Protein AF-A0A6I1FQ64-F1 (afdb_monomer_lite)

Foldseek 3Di:
DDDPPDDFAFFWDAVVVVVVLVCCCVPHPLHQWLLLVLLVRLQRVQCVVVVPQQQKHQPDDLVVLCVQLVHHSVLNVVSVVSCVVSVQWDWDADPVRGIIIGGPCSNCLSDPDPDDDNRIQGDHPVVSNDNVSVVCNVVRPNVVVVLVSLVSVVVVVVVVVPPDDDPVPDDDDDDPVNSVVSVVVSVD

Sequence (188 aa):
MSKNKIAIDGFRMHQAILNEFRFIRDESFSRPTASSYVVYLTMFKQLELENNSRGILREYNLAYWSKKLNISYSTLYSGKCWLEKNHFIKDTIDHAGMPVTILKDVEKYNKPEEGNELNYLIIPSALLETNILAEFVRTSNPEAIELIFSLLNQFRTGFSKMQGDSFESVKMSCTIKTLKESFLFIRL

Secondary structure (DSSP, 8-state):
---------EEEEEHHHHHHHHHHHHH-SSPPPHHHHHHHHHHHHHHHHTT-TT-EESS--HHHHHHHHT--HHHHHHHHHHHHHTTSEEEEE-TTS-EEEEETTHHHHHS--TT----EEEEEGGGGTSSHHHHHHHTT-HHHHHHHHHHHHHHHHHHHH--S--GGG------HHHHHHHHHTT--

pLDDT: mean 79.29, std 17.79, range [29.8, 97.56]

Radius of gyration: 17.61 Å; chains: 1; bounding box: 42×43×43 Å

Structure (mmCIF, N/CA/C/O backbone):
data_AF-A0A6I1FQ64-F1
#
_entry.id   AF-A0A6I1FQ64-F1
#
loop_
_atom_site.group_PDB
_atom_site.id
_atom_site.type_symbol
_atom_site.label_atom_id
_atom_site.label_alt_id
_atom_site.label_comp_id
_atom_site.label_asym_id
_atom_site.label_entity_id
_atom_site.label_seq_id
_atom_site.pdbx_PDB_ins_code
_atom_site.Cartn_x
_atom_site.Cartn_y
_atom_site.Cartn_z
_atom_site.occupancy
_atom_site.B_iso_or_equiv
_atom_site.auth_seq_id
_atom_site.auth_comp_id
_atom_site.auth_asy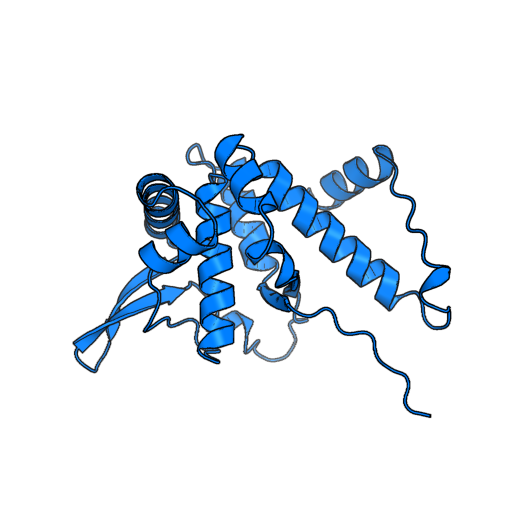m_id
_atom_site.auth_atom_id
_atom_site.pdbx_PDB_model_num
ATOM 1 N N . MET A 1 1 ? -15.315 -25.332 26.166 1.00 33.12 1 MET A N 1
ATOM 2 C CA . MET A 1 1 ? -15.695 -24.397 25.085 1.00 33.12 1 MET A CA 1
ATOM 3 C C . MET A 1 1 ? -14.501 -23.507 24.793 1.00 33.12 1 MET A C 1
ATOM 5 O O . MET A 1 1 ? -14.054 -22.800 25.688 1.00 33.12 1 MET A O 1
ATOM 9 N N . SER A 1 2 ? -13.905 -23.626 23.607 1.00 34.66 2 SER A N 1
ATOM 10 C CA . SER A 1 2 ? -12.755 -22.814 23.204 1.00 34.66 2 SER A CA 1
ATOM 11 C C . SER A 1 2 ? -13.161 -21.344 23.150 1.00 34.66 2 SER A C 1
ATOM 13 O O . SER A 1 2 ? -14.133 -21.000 22.482 1.00 34.66 2 SER A O 1
ATOM 15 N N . LYS A 1 3 ? -12.426 -20.477 23.858 1.00 42.41 3 LYS A N 1
ATOM 16 C CA . LYS A 1 3 ? -12.512 -19.022 23.689 1.00 42.41 3 LYS A CA 1
ATOM 17 C C . LYS A 1 3 ? -12.293 -18.729 22.203 1.00 42.41 3 LYS A C 1
ATOM 19 O O . LYS A 1 3 ? -11.165 -18.861 21.733 1.00 42.41 3 LYS A O 1
ATOM 24 N N . ASN A 1 4 ? -13.348 -18.376 21.469 1.00 41.31 4 ASN A N 1
ATOM 25 C CA . ASN A 1 4 ? -13.226 -17.876 20.103 1.00 41.31 4 ASN A CA 1
ATOM 26 C C . ASN A 1 4 ? -12.449 -16.562 20.181 1.00 41.31 4 ASN A C 1
ATOM 28 O O . ASN A 1 4 ? -13.000 -15.504 20.472 1.00 41.31 4 ASN A O 1
ATOM 32 N N . LYS A 1 5 ? -11.129 -16.660 20.019 1.00 53.06 5 LYS A N 1
ATOM 33 C CA . LYS A 1 5 ? -10.231 -15.518 19.943 1.00 53.06 5 LYS A CA 1
ATOM 34 C C . LYS A 1 5 ? -10.584 -14.821 18.634 1.00 53.06 5 LYS A C 1
ATOM 36 O O . LYS A 1 5 ? -10.258 -15.327 17.566 1.00 53.06 5 LYS A O 1
ATOM 41 N N . ILE A 1 6 ? -11.341 -13.733 18.727 1.00 56.22 6 ILE A N 1
ATOM 42 C CA . ILE A 1 6 ? -11.755 -12.940 17.569 1.00 56.22 6 ILE A CA 1
ATOM 43 C C . ILE A 1 6 ? -10.477 -12.491 16.853 1.00 56.22 6 ILE A C 1
ATOM 45 O O . ILE A 1 6 ? -9.641 -11.801 17.440 1.00 56.22 6 ILE A O 1
ATOM 49 N N . ALA A 1 7 ? -10.304 -12.936 15.613 1.00 61.84 7 ALA A N 1
ATOM 50 C CA . ALA A 1 7 ? -9.189 -12.561 14.759 1.00 61.84 7 ALA A CA 1
ATOM 51 C C . ALA A 1 7 ? -9.718 -11.631 13.667 1.00 61.84 7 ALA A C 1
ATOM 53 O O . ALA A 1 7 ? -10.711 -11.942 13.014 1.00 61.84 7 ALA A O 1
ATOM 54 N N . ILE A 1 8 ? -9.074 -10.476 13.497 1.00 70.88 8 ILE A N 1
ATOM 55 C CA . ILE A 1 8 ? -9.334 -9.601 12.353 1.00 70.88 8 ILE A CA 1
ATOM 56 C C . ILE A 1 8 ? -8.770 -10.308 11.122 1.00 70.88 8 ILE A C 1
ATOM 58 O O . ILE A 1 8 ? -7.577 -10.614 11.103 1.00 70.88 8 ILE A O 1
ATOM 62 N N . ASP A 1 9 ? -9.612 -10.552 10.119 1.00 80.88 9 ASP A N 1
ATOM 63 C CA . ASP A 1 9 ? -9.155 -11.014 8.810 1.00 80.88 9 ASP A CA 1
ATOM 64 C C . ASP A 1 9 ? -8.413 -9.879 8.092 1.00 80.88 9 ASP A C 1
ATOM 66 O O . ASP A 1 9 ? -8.985 -8.830 7.769 1.00 80.88 9 ASP A O 1
ATOM 70 N N . GLY A 1 10 ? -7.110 -10.056 7.900 1.00 85.19 10 GLY A N 1
ATOM 71 C CA . GLY A 1 10 ? -6.241 -9.010 7.400 1.00 85.19 10 GLY A CA 1
ATOM 72 C C . GLY A 1 10 ? -4.768 -9.384 7.396 1.00 85.19 10 GLY A C 1
ATOM 73 O O . GLY A 1 10 ? -4.332 -10.327 8.055 1.00 85.19 10 GLY A O 1
ATOM 74 N N . PHE A 1 11 ? -3.991 -8.564 6.699 1.00 87.50 11 PHE A N 1
ATOM 75 C CA . PHE A 1 11 ? -2.558 -8.753 6.516 1.00 87.50 11 PHE A CA 1
ATOM 76 C C . PHE A 1 11 ? -1.752 -7.842 7.442 1.00 87.50 11 PHE A C 1
ATOM 78 O O . PHE A 1 11 ? -2.225 -6.811 7.930 1.00 87.50 11 PHE A O 1
ATOM 85 N N . ARG A 1 12 ? -0.505 -8.232 7.709 1.00 85.62 12 ARG A N 1
ATOM 86 C CA . ARG A 1 12 ? 0.387 -7.498 8.613 1.00 85.62 12 ARG A CA 1
ATOM 87 C C . ARG A 1 12 ? 1.133 -6.402 7.861 1.00 85.62 12 ARG A C 1
ATOM 89 O O . ARG A 1 12 ? 1.712 -6.656 6.810 1.00 85.62 12 ARG A O 1
ATOM 96 N N . MET A 1 13 ? 1.170 -5.215 8.453 1.00 84.56 13 MET A N 1
ATOM 97 C CA . MET A 1 13 ? 2.037 -4.111 8.053 1.00 84.56 13 MET A CA 1
ATOM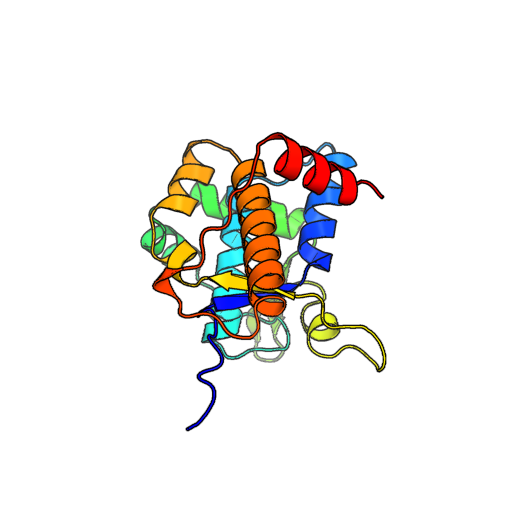 98 C C . MET A 1 13 ? 2.777 -3.596 9.285 1.00 84.56 13 MET A C 1
ATOM 100 O O . MET A 1 13 ? 2.161 -3.293 10.307 1.00 84.56 13 MET A O 1
ATOM 104 N N . HIS A 1 14 ? 4.098 -3.487 9.217 1.00 82.50 14 HIS A N 1
ATOM 105 C CA . HIS A 1 14 ? 4.893 -3.091 10.377 1.00 82.50 14 HIS A CA 1
ATOM 106 C C . HIS A 1 14 ? 4.775 -1.600 10.659 1.00 82.50 14 HIS A C 1
ATOM 108 O O . HIS A 1 14 ? 4.903 -0.767 9.760 1.00 82.50 14 HIS A O 1
ATOM 114 N N . GLN A 1 15 ? 4.566 -1.258 11.933 1.00 80.44 15 GLN A N 1
ATOM 115 C CA . GLN A 1 15 ? 4.345 0.124 12.360 1.00 80.44 15 GLN A CA 1
ATOM 116 C C . GLN A 1 15 ? 5.555 1.020 12.060 1.00 80.44 15 GLN A C 1
ATOM 118 O O . GLN A 1 15 ? 5.387 2.198 11.755 1.00 80.44 15 GLN A O 1
ATOM 123 N N . ALA A 1 16 ? 6.764 0.451 12.085 1.00 79.62 16 ALA A N 1
ATOM 124 C CA . ALA A 1 16 ? 7.994 1.152 11.729 1.00 79.62 16 ALA A CA 1
ATOM 125 C C . ALA A 1 16 ? 7.946 1.741 10.311 1.00 79.62 16 ALA A C 1
ATOM 127 O O . ALA A 1 16 ? 8.426 2.848 10.089 1.00 79.62 16 ALA A O 1
ATOM 128 N N . ILE A 1 17 ? 7.286 1.055 9.377 1.00 80.62 17 ILE A N 1
ATOM 129 C CA . ILE A 1 17 ? 7.173 1.531 8.001 1.00 80.62 17 ILE A CA 1
ATOM 130 C C . ILE A 1 17 ? 6.212 2.719 7.926 1.00 80.62 17 ILE A C 1
ATOM 132 O O . ILE A 1 17 ? 6.499 3.725 7.290 1.00 80.62 17 ILE A O 1
ATOM 136 N N . LEU A 1 18 ? 5.101 2.652 8.658 1.00 82.00 18 LEU A N 1
ATOM 137 C CA . LEU A 1 18 ? 4.167 3.769 8.823 1.00 82.00 18 LEU A CA 1
ATOM 138 C C . LEU A 1 18 ? 4.857 5.011 9.414 1.00 82.00 18 LEU A C 1
ATOM 140 O O . LEU A 1 18 ? 4.574 6.136 9.006 1.00 82.00 18 LEU A O 1
ATOM 144 N N . ASN A 1 19 ? 5.775 4.806 10.359 1.00 84.88 19 ASN A N 1
ATOM 145 C CA . ASN A 1 19 ? 6.565 5.884 10.945 1.00 84.88 19 ASN A CA 1
ATOM 146 C C . ASN A 1 19 ? 7.543 6.487 9.928 1.00 84.88 19 ASN A C 1
ATOM 148 O O . ASN A 1 19 ? 7.724 7.698 9.928 1.00 84.88 19 ASN A O 1
ATOM 152 N N . GLU A 1 20 ? 8.112 5.689 9.023 1.00 86.62 20 GLU A N 1
ATOM 153 C CA . GLU A 1 20 ? 8.967 6.195 7.943 1.00 86.62 20 GLU A CA 1
ATOM 154 C C . GLU A 1 20 ? 8.182 7.053 6.936 1.00 86.62 20 GLU A C 1
ATOM 156 O O . GLU A 1 20 ? 8.636 8.131 6.553 1.00 86.62 20 GLU A O 1
ATOM 161 N N . PHE A 1 21 ? 6.961 6.647 6.571 1.00 86.94 21 PHE A N 1
ATOM 162 C CA . PHE A 1 21 ? 6.068 7.484 5.757 1.00 86.94 21 PHE A CA 1
ATOM 163 C C . PHE A 1 21 ? 5.777 8.837 6.427 1.00 86.94 21 PHE A C 1
ATOM 165 O O . PHE A 1 21 ? 5.837 9.881 5.773 1.00 86.94 21 PHE A O 1
ATOM 172 N N . ARG A 1 22 ? 5.496 8.825 7.736 1.00 86.44 22 ARG A N 1
ATOM 173 C CA . ARG A 1 22 ? 5.254 10.040 8.533 1.00 86.44 22 ARG A CA 1
ATOM 174 C C . ARG A 1 22 ? 6.495 10.917 8.634 1.00 86.44 22 ARG A C 1
ATOM 176 O O . ARG A 1 22 ? 6.390 12.123 8.454 1.00 86.44 22 ARG A O 1
ATOM 183 N N . PHE A 1 23 ? 7.657 10.307 8.846 1.00 87.31 23 PHE A N 1
ATOM 184 C CA . PHE A 1 23 ? 8.934 11.006 8.880 1.00 87.31 23 PHE A CA 1
ATOM 185 C C . PHE A 1 23 ? 9.190 11.748 7.564 1.00 87.31 23 PHE A C 1
ATOM 187 O O . PHE A 1 23 ? 9.459 12.941 7.579 1.00 87.31 23 PHE A O 1
ATOM 194 N N . ILE A 1 24 ? 9.007 11.092 6.412 1.00 85.50 24 ILE A N 1
ATOM 195 C CA . ILE A 1 24 ? 9.175 11.746 5.105 1.00 85.50 24 ILE A CA 1
ATOM 196 C C . ILE A 1 24 ? 8.138 12.856 4.897 1.00 85.50 24 ILE A C 1
ATOM 198 O O . ILE A 1 24 ? 8.469 13.904 4.351 1.00 85.50 24 ILE A O 1
ATOM 202 N N . ARG A 1 25 ? 6.888 12.667 5.332 1.00 85.81 25 ARG A N 1
ATOM 203 C CA . ARG A 1 25 ? 5.864 13.721 5.256 1.00 85.81 25 ARG A CA 1
ATOM 204 C C . ARG A 1 25 ? 6.274 14.979 6.030 1.00 85.81 25 ARG A C 1
ATOM 206 O O . ARG A 1 25 ? 6.008 16.082 5.548 1.00 85.81 25 ARG A O 1
ATOM 213 N N . ASP A 1 26 ? 6.858 14.797 7.211 1.00 85.38 26 ASP A N 1
ATOM 214 C CA . ASP A 1 26 ? 7.168 15.879 8.146 1.00 85.38 26 ASP A CA 1
ATOM 215 C C . ASP A 1 26 ? 8.514 16.558 7.822 1.00 85.38 26 ASP A C 1
ATOM 217 O O . ASP A 1 26 ? 8.604 17.782 7.887 1.00 85.38 26 ASP A O 1
ATOM 221 N N . GLU A 1 27 ? 9.517 15.791 7.385 1.00 84.75 27 GLU A N 1
ATOM 222 C CA . GLU A 1 27 ? 10.899 16.258 7.179 1.00 84.75 27 GLU A CA 1
ATOM 223 C C . GLU A 1 27 ? 11.270 16.517 5.705 1.00 84.75 27 GLU A C 1
ATOM 225 O O . GLU A 1 27 ? 12.327 17.077 5.416 1.00 84.75 27 GLU A O 1
ATOM 230 N N . SER A 1 28 ? 10.430 16.118 4.740 1.00 79.31 28 SER A N 1
ATOM 231 C CA . SER A 1 28 ? 10.715 16.268 3.305 1.00 79.31 28 SER A CA 1
ATOM 232 C C . SER A 1 28 ? 9.663 17.091 2.566 1.00 79.31 28 SER A C 1
ATOM 234 O O . SER A 1 28 ? 8.465 17.051 2.842 1.00 79.31 28 SER A O 1
ATOM 236 N N . PHE A 1 29 ? 10.105 17.780 1.511 1.00 78.06 29 PHE A N 1
ATOM 237 C CA . PHE A 1 29 ? 9.210 18.388 0.523 1.00 78.06 29 PHE A CA 1
ATOM 238 C C . PHE A 1 29 ? 8.458 17.339 -0.316 1.00 78.06 29 PHE A C 1
ATOM 240 O O . PHE A 1 29 ? 7.428 17.642 -0.917 1.00 78.06 29 PHE A O 1
ATOM 247 N N . SER A 1 30 ? 8.951 16.096 -0.364 1.00 81.38 30 SER A N 1
ATOM 248 C CA . SER A 1 30 ? 8.358 14.996 -1.130 1.00 81.38 30 SER A CA 1
ATOM 249 C C . SER A 1 30 ? 7.352 14.209 -0.289 1.00 81.38 30 SER A C 1
ATOM 251 O O . SER A 1 30 ? 7.613 13.074 0.104 1.00 81.38 30 SER A O 1
ATOM 253 N N . ARG A 1 31 ? 6.177 14.791 -0.037 1.00 87.75 31 ARG A N 1
ATOM 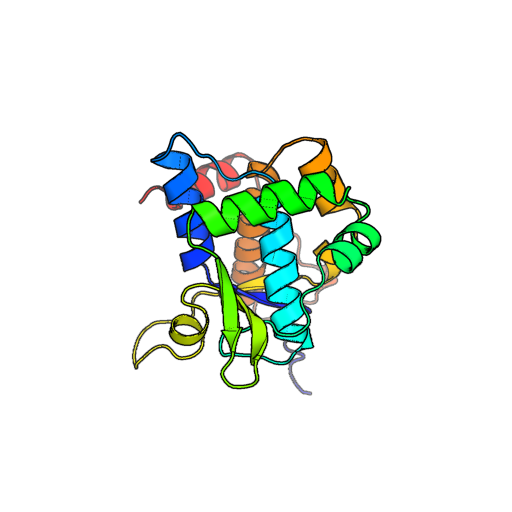254 C CA . ARG A 1 31 ? 5.131 14.154 0.781 1.00 87.75 31 ARG A CA 1
ATOM 255 C C . ARG A 1 31 ? 4.569 12.872 0.141 1.00 87.75 31 ARG A C 1
ATOM 257 O O . ARG A 1 31 ? 4.420 12.834 -1.085 1.00 87.75 31 ARG A O 1
ATOM 264 N N . PRO A 1 32 ? 4.225 11.843 0.939 1.00 90.12 32 PRO A N 1
ATOM 265 C CA . PRO A 1 32 ? 3.551 10.649 0.440 1.00 90.12 32 PRO A CA 1
ATOM 266 C C . PRO A 1 32 ? 2.152 10.986 -0.075 1.00 90.12 32 PRO A C 1
ATOM 268 O O . PRO A 1 32 ? 1.371 11.658 0.597 1.00 90.12 32 PRO A O 1
ATOM 271 N N . THR A 1 33 ? 1.816 10.500 -1.269 1.00 93.38 33 THR A N 1
ATOM 272 C CA . THR A 1 33 ? 0.466 10.640 -1.821 1.00 93.38 33 THR A CA 1
ATOM 273 C C . THR A 1 33 ? -0.439 9.519 -1.314 1.00 93.38 33 THR A C 1
ATOM 275 O O . THR A 1 33 ? 0.025 8.446 -0.920 1.00 93.38 33 THR A O 1
ATOM 278 N N . ALA A 1 34 ? -1.757 9.726 -1.394 1.00 94.25 34 ALA A N 1
ATOM 279 C CA . ALA A 1 34 ? -2.726 8.669 -1.103 1.00 94.25 34 ALA A CA 1
ATOM 280 C C . ALA A 1 34 ? -2.487 7.426 -1.983 1.00 94.25 34 ALA A C 1
ATOM 282 O O . ALA A 1 34 ? -2.590 6.297 -1.507 1.00 94.25 34 ALA A O 1
ATOM 283 N N . SER A 1 35 ? -2.096 7.618 -3.250 1.00 96.06 35 SER A N 1
ATOM 284 C CA . SER A 1 35 ? -1.775 6.505 -4.144 1.00 96.06 35 SER A CA 1
ATOM 285 C C . SER A 1 35 ? -0.515 5.747 -3.722 1.00 96.06 35 SER A C 1
ATOM 287 O O . SER A 1 35 ? -0.510 4.527 -3.843 1.00 96.06 35 SER A O 1
ATOM 289 N N . SER A 1 36 ? 0.511 6.408 -3.170 1.00 96.12 36 SER A N 1
ATOM 290 C CA . SER A 1 36 ? 1.690 5.725 -2.613 1.00 96.12 36 SER A CA 1
ATOM 291 C C . SER A 1 36 ? 1.307 4.783 -1.475 1.00 96.12 36 SER A C 1
ATOM 293 O O . SER A 1 36 ? 1.716 3.624 -1.476 1.00 96.12 36 SER A O 1
ATOM 295 N N . TYR A 1 37 ? 0.467 5.247 -0.543 1.00 94.50 37 TYR A N 1
ATOM 296 C CA . TYR A 1 37 ? -0.058 4.399 0.529 1.00 94.50 37 TYR A CA 1
ATOM 297 C C . TYR A 1 37 ? -0.834 3.202 -0.028 1.00 94.50 37 TYR A C 1
ATOM 299 O O . TYR A 1 37 ? -0.566 2.064 0.351 1.00 94.50 37 TYR A O 1
ATOM 307 N N . VAL A 1 38 ? -1.764 3.439 -0.958 1.00 95.88 38 VAL A N 1
ATOM 308 C CA . VAL A 1 38 ? -2.593 2.375 -1.545 1.00 95.88 38 VAL A CA 1
ATOM 309 C C . VAL A 1 38 ? -1.752 1.335 -2.280 1.00 95.88 38 VAL A C 1
ATOM 311 O O . VAL A 1 38 ? -1.930 0.142 -2.046 1.00 95.88 38 VAL A O 1
ATOM 314 N N . VAL A 1 39 ? -0.805 1.756 -3.122 1.00 96.69 39 VAL A N 1
ATOM 315 C CA . VAL A 1 39 ? 0.108 0.835 -3.819 1.00 96.69 39 VAL A CA 1
ATOM 316 C C . VAL A 1 39 ? 0.856 -0.027 -2.811 1.00 96.69 39 VAL A C 1
ATOM 318 O O . VAL A 1 39 ? 0.899 -1.248 -2.953 1.00 96.69 39 VAL A O 1
ATOM 321 N N . TYR A 1 40 ? 1.371 0.575 -1.746 1.00 94.44 40 TYR A N 1
ATOM 322 C CA . TYR A 1 40 ? 2.114 -0.167 -0.742 1.00 94.44 40 TYR A CA 1
ATOM 323 C C . TYR A 1 40 ? 1.237 -1.178 0.023 1.00 94.44 40 TYR A C 1
ATOM 325 O O . TYR A 1 40 ? 1.658 -2.310 0.255 1.00 94.44 40 TYR A O 1
ATOM 333 N N . LEU A 1 41 ? -0.029 -0.847 0.311 1.00 94.44 41 LEU A N 1
ATOM 334 C CA . LEU A 1 41 ? -0.993 -1.810 0.867 1.00 94.44 41 LEU A CA 1
ATOM 335 C C . LEU A 1 41 ? -1.248 -2.988 -0.076 1.00 94.44 41 LEU A C 1
ATOM 337 O O . LEU A 1 41 ? -1.300 -4.131 0.374 1.00 94.44 41 LEU A O 1
ATOM 341 N N . THR A 1 42 ? -1.388 -2.733 -1.382 1.00 95.50 42 THR A N 1
ATOM 342 C CA . THR A 1 42 ? -1.576 -3.819 -2.359 1.00 95.50 42 THR A CA 1
ATOM 343 C C . THR A 1 42 ? -0.371 -4.752 -2.414 1.00 95.50 42 THR A C 1
ATOM 345 O O . THR A 1 42 ? -0.542 -5.952 -2.600 1.00 95.50 42 THR A O 1
ATOM 348 N N . MET A 1 43 ? 0.839 -4.229 -2.194 1.00 94.69 43 MET A N 1
ATOM 349 C CA . MET A 1 43 ? 2.062 -5.027 -2.123 1.00 94.69 43 MET A CA 1
ATOM 350 C C . MET A 1 43 ? 2.090 -5.920 -0.879 1.00 94.69 43 MET A C 1
ATOM 352 O O . MET A 1 43 ? 2.408 -7.099 -0.997 1.00 94.69 43 MET A O 1
ATOM 356 N N . PHE A 1 44 ? 1.681 -5.425 0.293 1.00 92.12 44 PHE A N 1
ATOM 357 C CA . PHE A 1 44 ? 1.540 -6.286 1.476 1.00 92.12 44 PHE A CA 1
ATOM 358 C C . PHE A 1 44 ? 0.450 -7.340 1.320 1.00 92.12 44 PHE A C 1
ATOM 360 O O . PHE A 1 44 ? 0.650 -8.484 1.727 1.00 92.12 44 PHE A O 1
ATOM 367 N N . LYS A 1 45 ? -0.682 -6.991 0.700 1.00 93.12 45 LYS A N 1
ATOM 368 C CA . LYS A 1 45 ? -1.708 -7.988 0.390 1.00 93.12 45 LYS A CA 1
ATOM 369 C C . LYS A 1 45 ? -1.174 -9.041 -0.574 1.00 93.12 45 LYS A C 1
ATOM 371 O O . LYS A 1 45 ? -1.443 -10.221 -0.390 1.00 93.12 45 LYS A O 1
ATOM 376 N N . GLN A 1 46 ? -0.391 -8.635 -1.570 1.00 93.88 46 GLN A N 1
ATOM 377 C CA . GLN A 1 46 ? 0.254 -9.571 -2.482 1.00 93.88 46 GLN A CA 1
ATOM 378 C C . GLN A 1 46 ? 1.258 -10.478 -1.749 1.00 93.88 46 GLN A C 1
ATOM 380 O O . GLN A 1 46 ? 1.266 -11.674 -2.006 1.00 93.88 46 GLN A O 1
ATOM 385 N N . LEU A 1 47 ? 2.038 -9.961 -0.790 1.00 90.75 47 LEU A N 1
ATOM 386 C CA . LEU A 1 47 ? 2.941 -10.787 0.028 1.00 90.75 47 LEU A CA 1
ATOM 387 C C . LEU A 1 47 ? 2.185 -11.850 0.831 1.00 90.75 47 LEU A C 1
ATOM 389 O O . LEU A 1 47 ? 2.657 -12.980 0.944 1.00 90.75 47 LEU A O 1
ATOM 393 N N . GLU A 1 48 ? 1.022 -11.498 1.382 1.00 90.06 48 GLU A N 1
ATOM 394 C CA . GLU A 1 48 ? 0.147 -12.455 2.059 1.00 90.06 48 GLU A CA 1
ATOM 395 C C . GLU A 1 48 ? -0.368 -13.529 1.086 1.00 90.06 48 GLU A C 1
ATOM 397 O O . GLU A 1 48 ? -0.297 -14.714 1.405 1.00 90.06 48 GLU A O 1
ATOM 402 N N . LEU A 1 49 ? -0.825 -13.136 -0.111 1.00 90.38 49 LEU A N 1
ATOM 403 C CA . LEU A 1 49 ? -1.306 -14.064 -1.145 1.00 90.38 49 LEU A CA 1
ATOM 404 C C . LEU A 1 49 ? -0.204 -15.009 -1.648 1.00 90.38 49 LEU A C 1
ATOM 406 O O . LEU A 1 49 ? -0.460 -16.192 -1.853 1.00 90.38 49 LEU A O 1
ATOM 410 N N . GLU A 1 50 ? 1.022 -14.506 -1.807 1.00 89.31 50 GLU A N 1
ATOM 411 C CA . GLU A 1 50 ? 2.205 -15.289 -2.198 1.00 89.31 50 GLU A CA 1
ATOM 412 C C . GLU A 1 50 ? 2.799 -16.095 -1.024 1.00 89.31 50 GLU A C 1
ATOM 414 O O . GLU A 1 50 ? 3.756 -16.848 -1.214 1.00 89.31 50 GLU A O 1
ATOM 419 N N . ASN A 1 51 ? 2.263 -15.936 0.195 1.00 84.75 51 ASN A N 1
ATOM 420 C CA . ASN A 1 51 ? 2.805 -16.485 1.441 1.00 84.75 51 ASN A CA 1
ATOM 421 C C . ASN A 1 51 ? 4.320 -16.221 1.593 1.00 84.75 51 ASN A C 1
ATOM 423 O O . ASN A 1 51 ? 5.104 -17.096 1.976 1.00 84.75 51 ASN A O 1
ATOM 427 N N . ASN A 1 52 ? 4.747 -15.000 1.249 1.00 81.50 52 ASN A N 1
ATOM 428 C CA . ASN A 1 52 ? 6.152 -14.621 1.163 1.00 81.50 52 ASN A CA 1
ATOM 429 C C . ASN A 1 52 ? 6.565 -13.706 2.322 1.00 81.50 52 ASN A C 1
ATOM 431 O O . ASN A 1 52 ? 6.271 -12.512 2.358 1.00 81.50 52 ASN A O 1
ATOM 435 N N . SER A 1 53 ? 7.327 -14.263 3.261 1.00 75.50 53 SER A N 1
ATOM 436 C CA . SER A 1 53 ? 7.828 -13.543 4.438 1.00 75.50 53 SER A CA 1
ATOM 437 C C . SER A 1 53 ? 9.135 -12.775 4.207 1.00 75.50 53 SER A C 1
ATOM 439 O O . SER A 1 53 ? 9.556 -12.025 5.088 1.00 75.50 53 SER A O 1
ATOM 441 N N . ARG A 1 54 ? 9.778 -12.928 3.041 1.00 79.88 54 ARG A N 1
ATOM 442 C CA . ARG A 1 54 ? 11.053 -12.264 2.708 1.00 79.88 54 ARG A CA 1
ATOM 443 C C . ARG A 1 54 ? 10.870 -10.867 2.113 1.00 79.88 54 ARG A C 1
ATOM 445 O O . ARG A 1 54 ? 11.848 -10.150 1.947 1.00 79.88 54 ARG A O 1
ATOM 452 N N . GLY A 1 55 ? 9.638 -10.478 1.782 1.00 83.81 55 GLY A N 1
ATOM 453 C CA . GLY A 1 55 ? 9.364 -9.180 1.159 1.00 83.81 55 GLY A CA 1
ATOM 454 C C . GLY A 1 55 ? 9.712 -9.114 -0.326 1.00 83.81 55 GLY A C 1
ATOM 455 O O . GLY A 1 55 ? 9.909 -8.023 -0.847 1.00 83.81 55 GLY A O 1
ATOM 456 N N . ILE A 1 56 ? 9.811 -10.256 -1.008 1.00 89.25 56 ILE A N 1
ATOM 457 C CA . ILE A 1 56 ? 10.096 -10.318 -2.446 1.00 89.25 56 ILE A CA 1
ATOM 458 C C . ILE A 1 56 ? 8.797 -10.647 -3.171 1.00 89.25 56 ILE A C 1
ATOM 460 O O . ILE A 1 56 ? 8.263 -11.732 -2.993 1.00 89.25 56 ILE A O 1
ATOM 464 N N . LEU A 1 57 ? 8.301 -9.740 -3.999 1.00 90.94 57 LEU A N 1
ATOM 465 C CA . LEU A 1 57 ? 7.114 -9.954 -4.816 1.00 90.94 57 LEU A CA 1
ATOM 466 C C . LEU A 1 57 ? 7.502 -10.426 -6.209 1.00 90.94 57 LEU A C 1
ATOM 468 O O . LEU A 1 57 ? 8.236 -9.729 -6.914 1.00 90.94 57 LEU A O 1
ATOM 472 N N . ARG A 1 58 ? 6.989 -11.591 -6.608 1.00 87.56 58 ARG A N 1
ATOM 473 C CA . ARG A 1 58 ? 7.246 -12.162 -7.940 1.00 87.56 58 ARG A CA 1
ATOM 474 C C . ARG A 1 58 ? 6.108 -11.913 -8.917 1.00 87.56 58 ARG A C 1
ATOM 476 O O . ARG A 1 58 ? 6.355 -11.744 -10.104 1.00 87.56 58 ARG A O 1
ATOM 483 N N . GLU A 1 59 ? 4.872 -11.863 -8.429 1.00 85.00 59 GLU A N 1
ATOM 484 C CA . GLU A 1 59 ? 3.676 -11.808 -9.277 1.00 85.00 59 GLU A CA 1
ATOM 485 C C . GLU A 1 59 ? 2.924 -10.478 -9.139 1.00 85.00 59 GLU A C 1
ATOM 487 O O . GLU A 1 59 ? 1.751 -10.358 -9.504 1.00 85.00 59 GLU A O 1
ATOM 492 N N . TYR A 1 60 ? 3.588 -9.440 -8.620 1.00 93.00 60 TYR A N 1
ATOM 493 C CA . TYR A 1 60 ? 2.942 -8.153 -8.401 1.00 93.00 60 TYR A CA 1
ATOM 494 C C . TYR A 1 60 ? 2.564 -7.469 -9.718 1.00 93.00 60 TYR A C 1
ATOM 496 O O . TYR A 1 60 ? 3.405 -6.970 -10.465 1.00 93.00 60 TYR A O 1
ATOM 504 N N . ASN A 1 61 ? 1.258 -7.394 -9.972 1.00 93.62 61 ASN A N 1
ATOM 505 C CA . ASN A 1 61 ? 0.701 -6.783 -11.168 1.00 93.62 61 ASN A CA 1
ATOM 506 C C . ASN A 1 61 ? -0.103 -5.523 -10.821 1.00 93.62 61 ASN A C 1
ATOM 508 O O . ASN A 1 61 ? -1.244 -5.587 -10.359 1.00 93.62 61 ASN A O 1
ATOM 512 N N . LEU A 1 62 ? 0.469 -4.354 -11.113 1.00 95.69 62 LEU A N 1
ATOM 513 C CA . LEU A 1 62 ? -0.173 -3.064 -10.851 1.00 95.69 62 LEU A CA 1
ATOM 514 C C . LEU A 1 62 ? -1.477 -2.870 -11.649 1.00 95.69 62 LEU A C 1
ATOM 516 O O . LEU A 1 62 ? -2.420 -2.251 -11.158 1.00 95.69 62 LEU A O 1
ATOM 520 N N . ALA A 1 63 ? -1.566 -3.419 -12.865 1.00 96.50 63 ALA A N 1
ATOM 521 C CA . ALA A 1 63 ? -2.763 -3.313 -13.700 1.00 96.50 63 ALA A CA 1
ATOM 522 C C . ALA A 1 63 ? -3.934 -4.133 -13.141 1.00 96.50 63 ALA A C 1
ATOM 524 O O . ALA A 1 63 ? -5.085 -3.704 -13.236 1.00 96.50 63 ALA A O 1
ATOM 525 N N . TYR A 1 64 ? -3.647 -5.279 -12.518 1.00 96.38 64 TYR A N 1
ATOM 526 C CA . TYR A 1 64 ? -4.652 -6.042 -11.778 1.00 96.38 64 TYR A CA 1
ATOM 527 C C . TYR A 1 64 ? -5.226 -5.208 -10.624 1.00 96.38 64 TYR A C 1
ATOM 529 O O . TYR A 1 64 ? -6.443 -5.042 -10.529 1.00 96.38 64 TYR A O 1
ATOM 537 N N . TRP A 1 65 ? -4.359 -4.613 -9.798 1.00 96.62 65 TRP A N 1
ATOM 538 C CA . TRP A 1 65 ? -4.782 -3.801 -8.654 1.00 96.62 65 TRP A CA 1
ATOM 539 C C . TRP A 1 65 ? -5.516 -2.522 -9.060 1.00 96.62 65 TRP A C 1
ATOM 541 O O . TRP A 1 65 ? -6.495 -2.156 -8.416 1.00 96.62 65 TRP A O 1
ATOM 55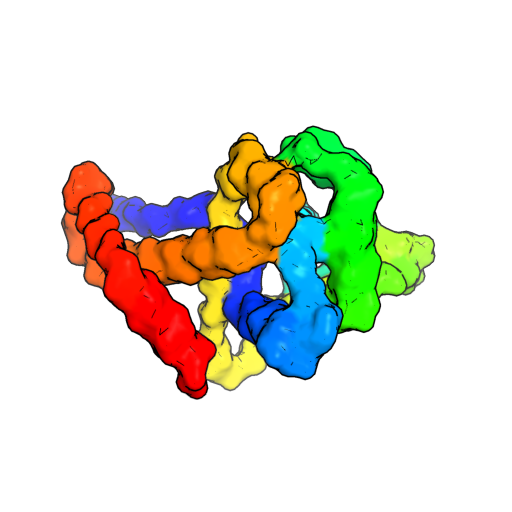1 N N . SER A 1 66 ? -5.114 -1.892 -10.165 1.00 97.06 66 SER A N 1
ATOM 552 C CA . SER A 1 66 ? -5.831 -0.760 -10.764 1.00 97.06 66 SER A CA 1
ATOM 553 C C . SER A 1 66 ? -7.289 -1.107 -11.068 1.00 97.06 66 SER A C 1
ATOM 555 O O . SER A 1 66 ? -8.196 -0.389 -10.645 1.00 97.06 66 SER A O 1
ATOM 557 N N . LYS A 1 67 ? -7.526 -2.245 -11.735 1.00 96.56 67 LYS A N 1
ATOM 558 C CA . LYS A 1 67 ? -8.883 -2.718 -12.041 1.00 96.56 67 LYS A CA 1
ATOM 559 C C . LYS A 1 67 ? -9.651 -3.090 -10.776 1.00 96.56 67 LYS A C 1
ATOM 561 O O . LYS A 1 67 ? -10.800 -2.689 -10.633 1.00 96.56 67 LYS A O 1
ATOM 566 N N . LYS A 1 68 ? -9.016 -3.823 -9.856 1.00 96.19 68 LYS A N 1
ATOM 567 C CA . LYS A 1 68 ? -9.648 -4.295 -8.616 1.00 96.19 68 LYS A CA 1
ATOM 568 C C . LYS A 1 68 ? -10.098 -3.151 -7.709 1.00 96.19 68 LYS A C 1
ATOM 570 O O . LYS A 1 68 ? -11.193 -3.209 -7.167 1.00 96.19 68 LYS A O 1
ATOM 575 N N . LEU A 1 69 ? -9.268 -2.122 -7.555 1.00 95.81 69 LEU A N 1
ATOM 576 C CA . LEU A 1 69 ? -9.557 -0.984 -6.680 1.00 95.81 69 LEU A CA 1
ATOM 577 C C . LEU A 1 69 ? -10.344 0.131 -7.375 1.00 95.81 69 LEU A C 1
ATOM 579 O O . LEU A 1 69 ? -10.678 1.113 -6.723 1.00 95.81 69 LEU A O 1
ATOM 583 N N . ASN A 1 70 ? -10.623 0.012 -8.677 1.00 95.81 70 ASN A N 1
ATOM 584 C CA . ASN A 1 70 ? -11.220 1.078 -9.484 1.00 95.81 70 ASN A CA 1
ATOM 585 C C . ASN A 1 70 ? -10.438 2.409 -9.390 1.00 95.81 70 ASN A C 1
ATOM 587 O O . ASN A 1 70 ? -11.007 3.491 -9.253 1.00 95.81 70 ASN A O 1
ATOM 591 N N . ILE A 1 71 ? -9.105 2.325 -9.443 1.00 96.69 71 ILE A N 1
ATOM 592 C CA . ILE A 1 71 ? -8.191 3.475 -9.460 1.00 96.69 71 ILE A CA 1
ATOM 593 C C . ILE A 1 71 ? -7.421 3.427 -10.774 1.00 96.69 71 ILE A C 1
ATOM 595 O O . ILE A 1 71 ? -6.963 2.360 -11.183 1.00 96.69 71 ILE A O 1
ATOM 599 N N . SER A 1 72 ? -7.254 4.567 -11.446 1.00 96.94 72 SER A N 1
ATOM 600 C CA . SER A 1 72 ? -6.551 4.603 -12.730 1.00 96.94 72 SER A CA 1
ATOM 601 C C . SER A 1 72 ? -5.116 4.070 -12.603 1.00 96.94 72 SER A C 1
ATOM 603 O O . SER A 1 72 ? -4.414 4.305 -11.612 1.00 96.94 72 SER A O 1
ATOM 605 N N . TYR A 1 73 ? -4.667 3.351 -13.635 1.00 97.56 73 TYR A N 1
ATOM 606 C CA . TYR A 1 73 ? -3.320 2.784 -13.660 1.00 97.56 73 TYR A CA 1
ATOM 607 C C . TYR A 1 73 ? -2.255 3.870 -13.503 1.00 97.56 73 TYR A C 1
ATOM 609 O O . TYR A 1 73 ? -1.312 3.689 -12.742 1.00 97.56 73 TYR A O 1
ATOM 617 N N . SER A 1 74 ? -2.422 5.012 -14.176 1.00 97.19 74 SER A N 1
ATOM 618 C CA . SER A 1 74 ? -1.484 6.135 -14.101 1.00 97.19 74 SER A CA 1
ATOM 619 C C . SER A 1 74 ? -1.347 6.675 -12.678 1.00 97.19 74 SER A C 1
ATOM 621 O O . SER A 1 7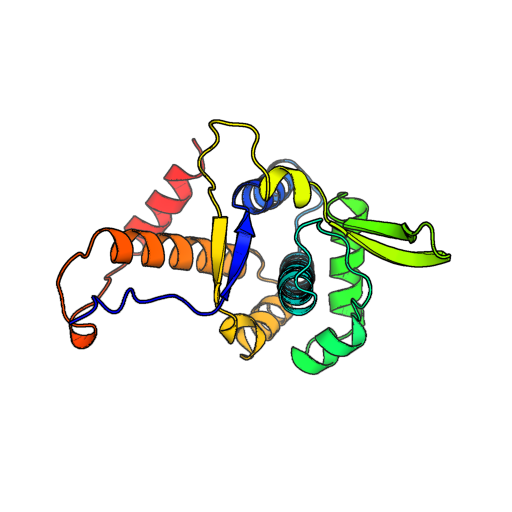4 ? -0.229 6.919 -12.232 1.00 97.19 74 SER A O 1
ATOM 623 N N . THR A 1 75 ? -2.447 6.793 -11.930 1.00 97.19 75 THR A N 1
ATOM 624 C CA . THR A 1 75 ? -2.415 7.264 -10.541 1.00 97.19 75 THR A CA 1
ATOM 625 C C . THR A 1 75 ? -1.702 6.280 -9.613 1.00 97.19 75 THR A C 1
ATOM 627 O O . THR A 1 75 ? -0.895 6.705 -8.779 1.00 97.19 75 THR A O 1
ATOM 630 N N . LEU A 1 76 ? -1.952 4.973 -9.761 1.00 97.50 76 LEU A N 1
ATOM 631 C CA . LEU A 1 76 ? -1.203 3.958 -9.013 1.00 97.50 76 LEU A CA 1
ATOM 632 C C . LEU A 1 76 ? 0.268 3.917 -9.442 1.00 97.50 76 LEU A C 1
ATOM 634 O O . LEU A 1 76 ? 1.151 3.801 -8.599 1.00 97.50 76 LEU A O 1
ATOM 638 N N . TYR A 1 77 ? 0.559 4.084 -10.730 1.00 97.25 77 TYR A N 1
ATOM 639 C CA . TYR A 1 77 ? 1.927 4.119 -11.239 1.00 97.25 77 TYR A CA 1
ATOM 640 C C . TYR A 1 77 ? 2.714 5.293 -10.650 1.00 97.25 77 TYR A C 1
ATOM 642 O O . TYR A 1 77 ? 3.825 5.095 -10.170 1.00 97.25 77 TYR A O 1
ATOM 650 N N . SER A 1 78 ? 2.117 6.486 -10.557 1.00 96.25 78 SER A N 1
ATOM 651 C CA . SER A 1 78 ? 2.732 7.619 -9.852 1.00 96.25 78 SER A CA 1
ATOM 652 C C . SER A 1 78 ? 3.025 7.309 -8.380 1.00 96.25 78 SER A C 1
ATOM 654 O O . SER A 1 78 ? 4.089 7.677 -7.884 1.00 96.25 78 SER A O 1
ATOM 656 N N . GLY A 1 79 ? 2.119 6.600 -7.694 1.00 96.62 79 GLY A N 1
ATOM 657 C CA . GLY A 1 79 ? 2.342 6.136 -6.321 1.00 96.62 79 GLY A CA 1
ATOM 658 C C . GLY A 1 79 ? 3.512 5.152 -6.220 1.00 96.62 79 GLY A C 1
ATOM 659 O O . GLY A 1 79 ? 4.378 5.305 -5.362 1.00 96.62 79 GLY A O 1
ATOM 660 N N . LYS A 1 80 ? 3.602 4.193 -7.150 1.00 96.69 80 LYS A N 1
ATOM 661 C CA . LYS A 1 80 ? 4.733 3.257 -7.247 1.00 96.69 80 LYS A CA 1
ATOM 662 C C . LYS A 1 80 ? 6.059 3.990 -7.464 1.00 96.69 80 LYS A C 1
ATOM 664 O O . LYS A 1 80 ? 7.014 3.725 -6.742 1.00 96.69 80 LYS A O 1
ATOM 669 N N . CYS A 1 81 ? 6.112 4.942 -8.396 1.00 95.69 81 CYS A N 1
ATOM 670 C CA . CYS A 1 81 ? 7.320 5.731 -8.650 1.00 95.69 81 CYS A CA 1
ATOM 671 C C . CYS A 1 81 ? 7.760 6.525 -7.414 1.00 95.69 81 CYS A C 1
ATOM 673 O O . CYS A 1 81 ? 8.954 6.659 -7.158 1.00 95.69 81 CYS A O 1
ATOM 675 N N . TRP A 1 82 ? 6.811 7.039 -6.626 1.00 95.50 82 TRP A N 1
ATOM 676 C CA . TRP A 1 82 ? 7.131 7.707 -5.367 1.00 95.50 82 TRP A CA 1
ATOM 677 C C . TRP A 1 82 ? 7.757 6.739 -4.354 1.00 95.50 82 TRP A C 1
ATOM 679 O O . TRP A 1 82 ? 8.752 7.092 -3.724 1.00 95.50 82 TRP A O 1
ATOM 689 N N . LEU A 1 83 ? 7.222 5.519 -4.219 1.00 95.44 83 LEU A N 1
ATOM 690 C CA . LEU A 1 83 ? 7.778 4.495 -3.323 1.00 95.44 83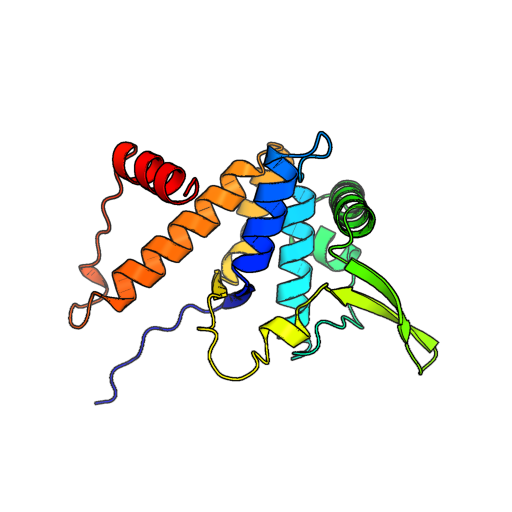 LEU A CA 1
ATOM 691 C C . LEU A 1 83 ? 9.205 4.113 -3.719 1.00 95.44 83 LEU A C 1
ATOM 693 O O . LEU A 1 83 ? 10.071 3.987 -2.858 1.00 95.44 83 LEU A O 1
ATOM 697 N N . GLU A 1 84 ? 9.450 3.958 -5.017 1.00 94.56 84 GLU A N 1
ATOM 698 C CA . GLU A 1 84 ? 10.764 3.611 -5.559 1.00 94.56 84 GLU A CA 1
ATOM 699 C C . GLU A 1 84 ? 11.774 4.746 -5.352 1.00 94.56 84 GLU A C 1
ATOM 701 O O . GLU A 1 84 ? 12.874 4.522 -4.846 1.00 94.56 84 GLU A O 1
ATOM 706 N N . LYS A 1 85 ? 11.369 5.992 -5.634 1.00 93.38 85 LYS A N 1
ATOM 707 C CA . LYS A 1 85 ? 12.192 7.191 -5.415 1.00 93.38 85 LYS A CA 1
ATOM 708 C C . LYS A 1 85 ? 12.601 7.369 -3.950 1.00 93.38 85 LYS A C 1
ATOM 710 O O . LYS A 1 85 ? 13.692 7.860 -3.687 1.00 93.38 85 LYS A O 1
ATOM 715 N N . ASN A 1 86 ? 11.731 6.993 -3.013 1.00 92.19 86 ASN A N 1
ATOM 716 C CA . ASN A 1 86 ? 11.986 7.081 -1.573 1.00 92.19 86 ASN A CA 1
ATOM 717 C C . ASN A 1 86 ? 12.481 5.749 -0.976 1.00 92.19 86 ASN A C 1
ATOM 719 O O . ASN A 1 86 ? 12.470 5.581 0.238 1.00 92.19 86 ASN A O 1
ATOM 723 N N . HIS A 1 87 ? 12.927 4.806 -1.814 1.00 91.44 87 HIS A N 1
ATOM 724 C CA . HIS A 1 87 ? 13.560 3.547 -1.410 1.00 91.44 87 HIS A CA 1
ATOM 725 C C . HIS A 1 87 ? 12.700 2.596 -0.557 1.00 91.44 87 HIS A C 1
ATOM 727 O O . HIS A 1 87 ? 13.240 1.702 0.091 1.00 91.44 87 HIS A O 1
ATOM 733 N N . PHE A 1 88 ? 11.369 2.716 -0.588 1.00 91.94 88 PHE A N 1
ATOM 734 C CA . PHE A 1 88 ? 10.470 1.733 0.038 1.00 91.94 88 PHE A CA 1
ATOM 735 C C . PHE A 1 88 ? 10.403 0.421 -0.741 1.00 91.94 88 PHE A C 1
ATOM 737 O O . PHE A 1 88 ? 10.126 -0.638 -0.169 1.00 91.94 88 PHE A O 1
ATOM 744 N N . ILE A 1 89 ? 10.628 0.506 -2.052 1.00 94.31 89 ILE A N 1
ATOM 745 C CA . ILE A 1 89 ? 10.639 -0.627 -2.968 1.00 94.31 89 ILE A CA 1
ATOM 746 C C . ILE A 1 89 ? 11.834 -0.532 -3.907 1.00 94.31 89 ILE A C 1
ATOM 748 O O . ILE A 1 89 ? 12.350 0.555 -4.171 1.00 94.31 89 ILE A O 1
ATOM 752 N N . LYS A 1 90 ? 12.235 -1.679 -4.444 1.00 93.62 90 LYS A N 1
ATOM 753 C CA . LYS A 1 90 ? 13.246 -1.779 -5.488 1.00 93.62 90 LYS A CA 1
ATOM 754 C C . LYS A 1 90 ? 12.847 -2.857 -6.482 1.00 93.62 90 LYS A C 1
ATOM 756 O O . LYS A 1 90 ? 12.716 -4.017 -6.096 1.00 93.62 90 LYS A O 1
ATOM 761 N N . ASP A 1 91 ? 12.720 -2.489 -7.750 1.00 90.88 91 ASP A N 1
ATOM 762 C CA . ASP A 1 91 ? 12.583 -3.471 -8.820 1.00 90.88 91 ASP A CA 1
ATOM 763 C C . ASP A 1 91 ? 13.967 -4.003 -9.202 1.00 90.88 91 ASP A C 1
ATOM 765 O O . ASP A 1 91 ? 14.939 -3.257 -9.358 1.00 90.88 91 ASP A O 1
ATOM 769 N N . THR A 1 92 ? 14.087 -5.320 -9.303 1.00 91.19 92 THR A N 1
ATOM 770 C CA . THR A 1 92 ? 15.330 -5.986 -9.685 1.00 91.19 92 THR A CA 1
ATOM 771 C C . THR A 1 92 ? 15.040 -7.279 -10.436 1.00 91.19 92 THR A C 1
ATOM 773 O O . THR A 1 92 ? 13.886 -7.657 -10.620 1.00 91.19 92 THR A O 1
ATOM 776 N N . ILE A 1 93 ? 16.090 -7.941 -10.904 1.00 89.31 93 ILE A N 1
ATOM 777 C CA . ILE A 1 93 ? 16.006 -9.251 -11.541 1.00 89.31 93 ILE A CA 1
ATOM 778 C C . ILE A 1 93 ? 16.564 -10.259 -10.541 1.00 89.31 93 ILE A C 1
ATOM 780 O O . ILE A 1 93 ? 17.653 -10.056 -9.999 1.00 89.31 93 ILE A O 1
ATOM 784 N N . ASP A 1 94 ? 15.804 -11.310 -10.254 1.00 86.12 94 ASP A N 1
ATOM 785 C CA . ASP A 1 94 ? 16.243 -12.361 -9.345 1.00 86.12 94 ASP A CA 1
ATOM 786 C C . ASP A 1 94 ? 17.301 -13.277 -9.986 1.00 86.12 94 ASP A C 1
ATOM 788 O O . ASP A 1 94 ? 17.632 -13.180 -11.169 1.00 86.12 94 ASP A O 1
ATOM 792 N N . HIS A 1 95 ? 17.850 -14.204 -9.198 1.00 81.06 95 HIS A N 1
ATOM 793 C CA . HIS A 1 95 ? 18.862 -15.153 -9.679 1.00 81.06 95 HIS A CA 1
ATOM 794 C C . HIS A 1 95 ? 18.367 -16.073 -10.809 1.00 81.06 95 HIS A C 1
ATOM 796 O O . HIS A 1 95 ? 19.189 -16.676 -11.493 1.00 81.06 95 HIS A O 1
ATOM 802 N N . ALA A 1 96 ? 17.049 -16.193 -11.001 1.00 82.62 96 ALA A N 1
ATOM 803 C CA . ALA A 1 96 ? 16.431 -16.976 -12.064 1.00 82.62 96 ALA A CA 1
ATOM 804 C C . ALA A 1 96 ? 16.136 -16.137 -13.324 1.00 82.62 96 ALA A C 1
ATOM 806 O O . ALA A 1 96 ? 15.583 -16.665 -14.286 1.00 82.62 96 ALA A O 1
ATOM 807 N N . GLY A 1 97 ? 16.510 -14.852 -13.344 1.00 85.38 97 GLY A N 1
ATOM 808 C CA . GLY A 1 97 ? 16.264 -13.956 -14.473 1.00 85.38 97 GLY A CA 1
ATOM 809 C C . GLY A 1 97 ? 14.859 -13.347 -14.493 1.00 85.38 97 GLY A C 1
ATOM 810 O O . GLY A 1 97 ? 14.487 -12.728 -15.489 1.00 85.38 97 GLY A O 1
ATOM 811 N N . MET A 1 98 ? 14.079 -13.494 -13.419 1.00 86.69 98 MET A N 1
ATOM 812 C CA . MET A 1 98 ? 12.706 -12.999 -13.339 1.00 86.69 98 MET A CA 1
ATOM 813 C C . MET A 1 98 ? 12.651 -11.601 -12.709 1.00 86.69 98 MET A C 1
ATOM 815 O O . MET A 1 98 ? 13.350 -11.348 -11.724 1.00 86.69 98 MET A O 1
ATOM 819 N N . PRO A 1 99 ? 11.818 -10.681 -13.229 1.00 87.81 99 PRO A N 1
ATOM 820 C CA . PRO A 1 99 ? 11.611 -9.383 -12.601 1.00 87.81 99 PRO A CA 1
ATOM 821 C C . PRO A 1 99 ? 10.882 -9.559 -11.265 1.00 87.81 99 PRO A C 1
ATOM 823 O O . PRO A 1 99 ? 9.850 -10.225 -11.194 1.00 87.81 99 PRO A O 1
ATOM 826 N N . VAL A 1 100 ? 11.413 -8.950 -10.210 1.00 91.44 100 VAL A N 1
ATOM 827 C CA . VAL A 1 100 ? 10.851 -8.994 -8.858 1.00 91.44 100 VAL A CA 1
ATOM 828 C C . VAL A 1 100 ? 10.863 -7.609 -8.223 1.00 91.44 100 VAL A C 1
ATOM 830 O O . VAL A 1 100 ? 11.789 -6.823 -8.433 1.00 91.44 100 VAL A O 1
ATOM 833 N N . THR A 1 101 ? 9.858 -7.324 -7.398 1.00 91.94 101 THR A N 1
ATOM 834 C CA . THR A 1 101 ? 9.807 -6.108 -6.577 1.00 91.94 101 THR A CA 1
ATOM 835 C C . THR A 1 101 ? 10.165 -6.470 -5.141 1.00 91.94 101 THR A C 1
ATOM 837 O O . THR A 1 101 ? 9.480 -7.259 -4.498 1.00 91.94 101 THR A O 1
ATOM 840 N N . ILE A 1 102 ? 11.240 -5.893 -4.614 1.00 91.00 102 ILE A N 1
ATOM 841 C CA . ILE A 1 102 ? 11.691 -6.108 -3.236 1.00 91.00 102 ILE A CA 1
ATOM 842 C C . ILE A 1 102 ? 11.178 -4.965 -2.363 1.00 91.00 102 ILE A C 1
ATOM 844 O O . ILE A 1 102 ? 11.428 -3.798 -2.664 1.00 91.00 102 ILE A O 1
ATOM 848 N N . LEU A 1 103 ? 10.486 -5.294 -1.273 1.00 90.62 103 LEU A N 1
ATOM 849 C CA . LEU A 1 103 ? 10.072 -4.342 -0.246 1.00 90.62 103 LEU A CA 1
ATOM 850 C C . LEU A 1 103 ? 11.179 -4.177 0.796 1.00 90.62 103 LEU A C 1
ATOM 852 O O . LEU A 1 103 ? 11.766 -5.152 1.271 1.00 90.62 103 LEU A O 1
ATOM 856 N N . LYS A 1 104 ? 11.425 -2.929 1.188 1.00 86.69 104 LYS A N 1
ATOM 857 C CA . LYS A 1 104 ? 12.426 -2.573 2.193 1.00 86.69 104 LYS A CA 1
ATOM 858 C C . LYS A 1 104 ? 12.117 -3.196 3.560 1.00 86.69 104 LYS A C 1
ATOM 860 O O . LYS A 1 104 ? 10.987 -3.136 4.035 1.00 86.69 104 LYS A O 1
ATOM 865 N N . ASP A 1 105 ? 13.151 -3.761 4.188 1.00 79.69 105 ASP A N 1
ATOM 866 C CA . ASP A 1 105 ? 13.200 -4.220 5.587 1.00 79.69 105 ASP A CA 1
ATOM 867 C C . ASP A 1 105 ? 12.121 -5.228 6.036 1.00 79.69 105 ASP A C 1
ATOM 869 O O . ASP A 1 105 ? 12.074 -5.593 7.209 1.00 79.69 105 ASP A O 1
ATOM 873 N N . VAL A 1 106 ? 11.296 -5.765 5.129 1.00 79.19 106 VAL A N 1
ATOM 874 C CA . VAL A 1 106 ? 10.220 -6.712 5.476 1.00 79.19 106 VAL A CA 1
ATOM 875 C C . VAL A 1 106 ? 10.764 -7.994 6.113 1.00 79.19 106 VAL A C 1
ATOM 877 O O . VAL A 1 106 ? 10.199 -8.468 7.097 1.00 79.19 106 VAL A O 1
ATOM 880 N N . GLU A 1 107 ? 11.875 -8.547 5.616 1.00 75.44 107 GLU A N 1
ATOM 881 C CA . GLU A 1 107 ? 12.470 -9.751 6.216 1.00 75.44 107 GLU A CA 1
ATOM 882 C C . GLU A 1 107 ? 12.974 -9.495 7.645 1.00 75.44 107 GLU A C 1
ATOM 884 O O . GLU A 1 107 ? 12.671 -10.275 8.550 1.00 75.44 107 GLU A O 1
ATOM 889 N N . LYS A 1 108 ? 13.671 -8.372 7.863 1.00 75.69 108 LYS A N 1
ATOM 890 C CA . LYS A 1 108 ? 14.163 -7.936 9.182 1.00 75.69 108 LYS A CA 1
ATOM 891 C C . LYS A 1 108 ? 13.020 -7.804 10.186 1.00 75.69 108 LYS A C 1
ATOM 893 O O . LYS A 1 108 ? 13.128 -8.181 11.347 1.00 75.69 108 LYS A O 1
ATOM 898 N N . TYR A 1 109 ? 11.905 -7.274 9.714 1.00 70.62 109 TYR A N 1
ATOM 899 C CA . TYR A 1 109 ? 10.704 -7.046 10.492 1.00 70.62 109 TYR A CA 1
ATOM 900 C C . TYR A 1 109 ? 9.907 -8.328 10.779 1.00 70.62 109 TYR A C 1
ATOM 902 O O . TYR A 1 109 ? 9.273 -8.439 11.830 1.00 70.62 109 TYR A O 1
ATOM 910 N N . ASN A 1 110 ? 9.946 -9.316 9.884 1.00 68.62 110 ASN A N 1
ATOM 911 C CA . ASN A 1 110 ? 9.304 -10.616 10.089 1.00 68.62 110 ASN A CA 1
ATOM 912 C C . ASN A 1 110 ? 10.133 -11.573 10.960 1.00 68.62 110 ASN A C 1
ATOM 914 O O . ASN A 1 110 ? 9.557 -12.469 11.579 1.00 68.62 110 ASN A O 1
ATOM 918 N N . LYS A 1 111 ? 11.455 -11.384 11.029 1.00 64.56 111 LYS A N 1
ATOM 919 C CA . LYS A 1 111 ? 12.383 -12.139 11.882 1.00 64.56 111 LYS A CA 1
ATOM 920 C C . LYS A 1 111 ? 13.178 -11.178 12.779 1.00 64.56 111 LYS A C 1
ATOM 922 O O . LYS A 1 111 ? 14.364 -10.969 12.525 1.00 64.56 111 LYS A O 1
ATOM 927 N N . PRO A 1 112 ? 12.555 -10.558 13.796 1.00 60.69 112 PRO A N 1
ATOM 928 C CA . PRO A 1 112 ? 13.315 -9.756 14.742 1.00 60.69 112 PRO A CA 1
ATOM 929 C C . PRO A 1 112 ? 14.337 -10.658 15.442 1.00 60.69 112 PRO A C 1
ATOM 931 O O . PRO A 1 112 ? 13.973 -11.705 15.980 1.00 60.69 112 PRO A O 1
ATOM 934 N N . GLU A 1 113 ? 15.610 -10.264 15.424 1.00 53.19 113 GLU A N 1
ATOM 935 C CA . GLU A 1 113 ? 16.595 -10.815 16.356 1.00 53.19 113 GLU A CA 1
ATOM 936 C C . GLU A 1 113 ? 16.096 -10.575 17.794 1.00 53.19 113 GLU A C 1
ATOM 938 O O . GLU A 1 113 ? 15.406 -9.585 18.065 1.00 53.19 113 GLU A O 1
ATOM 943 N N . GLU A 1 114 ? 16.354 -11.545 18.674 1.00 40.81 114 GLU A N 1
ATOM 944 C CA . GLU A 1 114 ? 15.777 -11.692 20.016 1.00 40.81 114 GLU A CA 1
ATOM 945 C C . GLU A 1 114 ? 15.585 -10.355 20.763 1.00 40.81 114 GLU A C 1
ATOM 947 O O . GLU A 1 114 ? 16.547 -9.668 21.093 1.00 40.81 114 GLU A O 1
ATOM 952 N N . GLY A 1 115 ? 14.328 -9.996 21.067 1.00 45.69 115 GLY A N 1
ATOM 953 C CA . GLY A 1 115 ? 14.001 -8.938 22.037 1.00 45.69 115 GLY A CA 1
ATOM 954 C C . GLY A 1 115 ? 13.140 -7.771 21.542 1.00 45.69 115 GLY A C 1
ATOM 955 O O . GLY A 1 115 ? 12.602 -7.046 22.374 1.00 45.69 115 GLY A O 1
ATOM 956 N N . ASN A 1 116 ? 12.933 -7.593 20.233 1.00 49.16 116 ASN A N 1
ATOM 957 C CA . ASN A 1 116 ? 12.015 -6.556 19.743 1.00 49.16 116 ASN A CA 1
ATOM 958 C C . ASN A 1 116 ? 10.567 -7.066 19.700 1.00 49.16 116 ASN A C 1
ATOM 960 O O . ASN A 1 116 ? 10.241 -7.985 18.946 1.00 49.16 116 ASN A O 1
ATOM 964 N N . GLU A 1 117 ? 9.679 -6.443 20.482 1.00 52.97 117 GLU A N 1
ATOM 965 C CA . GLU A 1 117 ? 8.240 -6.682 20.378 1.00 52.97 117 GLU A CA 1
ATOM 966 C C . GLU A 1 117 ? 7.767 -6.404 18.944 1.00 52.97 117 GLU A C 1
ATOM 968 O O . GLU A 1 117 ? 7.961 -5.321 18.387 1.00 52.97 117 GLU A O 1
ATOM 973 N N . LEU A 1 118 ? 7.136 -7.405 18.328 1.00 56.56 118 LEU A N 1
ATOM 974 C CA . LEU A 1 118 ? 6.557 -7.310 16.992 1.00 56.56 118 LEU A CA 1
ATOM 975 C C . LEU A 1 118 ? 5.397 -6.299 16.987 1.00 56.56 118 LEU A C 1
ATOM 977 O O . LEU A 1 118 ? 4.238 -6.664 17.193 1.00 56.56 118 LEU A O 1
ATOM 981 N N . ASN A 1 119 ? 5.700 -5.029 16.716 1.00 69.62 119 ASN A N 1
ATOM 982 C CA . ASN A 1 119 ? 4.698 -3.981 16.550 1.00 69.62 119 ASN A CA 1
ATOM 983 C C . ASN A 1 119 ? 4.228 -3.902 15.087 1.00 69.62 119 ASN A C 1
ATOM 985 O O . ASN A 1 119 ? 4.743 -3.136 14.267 1.00 69.62 119 ASN A O 1
ATOM 989 N N . TYR A 1 120 ? 3.256 -4.748 14.751 1.00 74.12 120 TYR A N 1
ATOM 990 C CA . TYR A 1 120 ? 2.558 -4.726 13.466 1.00 74.12 120 TYR A CA 1
ATOM 991 C C . TYR A 1 120 ? 1.138 -4.200 13.637 1.00 74.12 120 TYR A C 1
ATOM 993 O O . TYR A 1 120 ? 0.460 -4.535 14.606 1.00 74.12 120 TYR A O 1
ATOM 1001 N N . LEU A 1 121 ? 0.665 -3.450 12.651 1.00 82.00 121 LEU A N 1
ATOM 1002 C CA . LEU A 1 121 ? -0.740 -3.151 12.422 1.00 82.00 121 LEU A CA 1
ATOM 1003 C C . LEU A 1 121 ? -1.344 -4.285 11.575 1.00 82.00 121 LEU A C 1
ATOM 1005 O O . LEU A 1 121 ? -0.711 -4.781 10.642 1.00 82.00 121 LEU A O 1
ATOM 1009 N N . ILE A 1 122 ? -2.561 -4.717 11.914 1.00 83.75 122 ILE A N 1
ATOM 1010 C CA . ILE A 1 122 ? -3.340 -5.628 11.064 1.00 83.75 122 ILE A CA 1
ATOM 1011 C C . ILE A 1 122 ? -4.233 -4.755 10.193 1.00 83.75 122 ILE A C 1
ATOM 1013 O O . ILE A 1 122 ? -5.070 -4.018 10.716 1.00 83.75 122 ILE A O 1
ATOM 1017 N N . ILE A 1 123 ? -4.037 -4.830 8.881 1.00 87.81 123 ILE A N 1
ATOM 1018 C CA . ILE A 1 123 ? -4.839 -4.125 7.888 1.00 87.81 123 ILE A CA 1
ATOM 1019 C C . ILE A 1 123 ? -5.979 -5.053 7.460 1.00 87.81 123 ILE A C 1
ATOM 1021 O O . ILE A 1 123 ? -5.694 -6.098 6.872 1.00 87.81 123 ILE A O 1
ATOM 1025 N N . PRO A 1 124 ? -7.253 -4.709 7.721 1.00 88.62 124 PRO A N 1
ATOM 1026 C CA . PRO A 1 124 ? -8.375 -5.534 7.296 1.00 88.62 124 PRO A CA 1
ATOM 1027 C C . PRO A 1 124 ? -8.391 -5.724 5.779 1.00 88.62 124 PRO A C 1
ATOM 1029 O O . PRO A 1 124 ? -8.340 -4.739 5.034 1.00 88.62 124 PRO A O 1
ATOM 1032 N N . SER A 1 125 ? -8.535 -6.970 5.320 1.00 88.75 125 SER A N 1
ATOM 1033 C CA . SER A 1 125 ? -8.637 -7.290 3.885 1.00 88.75 125 SER A CA 1
ATOM 1034 C C . SER A 1 125 ? -9.782 -6.523 3.210 1.00 88.75 125 SER A C 1
ATOM 1036 O O . SER A 1 125 ? -9.630 -6.052 2.083 1.00 88.75 125 SER A O 1
ATOM 1038 N N . ALA A 1 126 ? -10.870 -6.284 3.952 1.00 88.38 126 ALA A N 1
ATOM 1039 C CA . ALA A 1 126 ? -12.042 -5.526 3.518 1.00 88.38 126 ALA A CA 1
ATOM 1040 C C . ALA A 1 126 ? -11.731 -4.097 3.018 1.00 88.38 126 ALA A C 1
ATOM 1042 O O . ALA A 1 126 ? -12.473 -3.549 2.202 1.00 88.38 126 ALA A O 1
ATOM 1043 N N . LEU A 1 127 ? -10.621 -3.474 3.443 1.00 90.19 127 LEU A N 1
ATOM 1044 C CA . LEU A 1 127 ? -10.217 -2.165 2.906 1.00 90.19 127 LEU A CA 1
ATOM 1045 C C . LEU A 1 127 ? -9.898 -2.220 1.405 1.00 90.19 127 LEU A C 1
ATOM 1047 O O . LEU A 1 127 ? -10.108 -1.233 0.708 1.00 90.19 127 LEU A O 1
ATOM 1051 N N . LEU A 1 128 ? -9.419 -3.363 0.903 1.00 91.94 128 LEU A N 1
ATOM 1052 C CA . LEU A 1 128 ? -9.108 -3.584 -0.516 1.00 91.94 128 LEU A CA 1
ATOM 1053 C C . LEU A 1 128 ? -10.303 -4.123 -1.318 1.00 91.94 128 LEU A C 1
ATOM 1055 O O . LEU A 1 128 ? -10.191 -4.308 -2.529 1.00 91.94 128 LEU A O 1
ATOM 1059 N N . GLU A 1 129 ? -11.419 -4.411 -0.649 1.00 90.31 129 GLU A N 1
ATOM 1060 C CA . GLU A 1 129 ? -12.660 -4.921 -1.251 1.00 90.31 129 GLU A CA 1
ATOM 1061 C C . GLU A 1 129 ? -13.745 -3.842 -1.344 1.00 90.31 129 GLU A C 1
ATOM 1063 O O . GLU A 1 129 ? -14.739 -4.005 -2.047 1.00 90.31 129 GLU A O 1
ATOM 1068 N N . THR A 1 130 ? -13.547 -2.722 -0.649 1.00 91.44 130 THR A N 1
ATOM 1069 C CA . THR A 1 130 ? -14.446 -1.566 -0.649 1.00 91.44 130 THR A CA 1
ATOM 1070 C C . THR A 1 130 ? -13.886 -0.431 -1.506 1.00 91.44 130 THR A C 1
ATOM 1072 O O . THR A 1 130 ? -12.712 -0.404 -1.873 1.00 91.44 130 THR A O 1
ATOM 1075 N N . ASN A 1 131 ? -14.722 0.563 -1.803 1.00 92.06 131 ASN A N 1
ATOM 1076 C CA . ASN A 1 131 ? -14.325 1.758 -2.552 1.00 92.06 131 ASN A CA 1
ATOM 1077 C C . ASN A 1 131 ? -13.557 2.793 -1.710 1.00 92.06 131 ASN A C 1
ATOM 1079 O O . ASN A 1 131 ? -13.167 3.834 -2.235 1.00 92.06 131 ASN A O 1
ATOM 1083 N N . ILE A 1 132 ? -13.333 2.541 -0.418 1.00 92.62 132 ILE A N 1
ATOM 1084 C CA . ILE A 1 132 ? -12.813 3.550 0.511 1.00 92.62 132 ILE A CA 1
ATOM 1085 C C . ILE A 1 132 ? -11.422 4.062 0.104 1.00 92.62 132 ILE A C 1
ATOM 1087 O O . ILE A 1 132 ? -11.164 5.263 0.130 1.00 92.62 132 ILE A O 1
ATOM 1091 N N . LEU A 1 133 ? -10.542 3.168 -0.361 1.00 93.94 133 LEU A N 1
ATOM 1092 C CA . LEU A 1 133 ? -9.205 3.537 -0.831 1.00 93.94 133 LEU A CA 1
ATOM 1093 C C . LEU A 1 133 ? -9.259 4.339 -2.135 1.00 93.94 133 LEU A C 1
ATOM 1095 O O . LEU A 1 133 ? -8.475 5.272 -2.313 1.00 93.94 133 LEU A O 1
ATOM 1099 N N . ALA A 1 134 ? -10.203 4.015 -3.021 1.00 94.12 134 ALA A N 1
ATOM 1100 C CA . ALA A 1 134 ? -10.428 4.776 -4.244 1.00 94.12 134 ALA A CA 1
ATOM 1101 C C . ALA A 1 134 ? -10.884 6.204 -3.924 1.00 94.12 134 ALA A C 1
ATOM 1103 O O . ALA A 1 134 ? -10.383 7.153 -4.523 1.00 94.12 134 ALA A O 1
ATOM 1104 N N . GLU A 1 135 ? -11.754 6.372 -2.926 1.00 95.12 135 GLU A N 1
ATOM 1105 C CA . GLU A 1 135 ? -12.199 7.688 -2.466 1.00 95.12 135 GLU A CA 1
ATOM 1106 C C . GLU A 1 135 ? -11.061 8.522 -1.859 1.00 95.12 135 GLU A C 1
ATOM 1108 O O . GLU A 1 135 ? -10.960 9.716 -2.152 1.00 95.12 135 GLU A O 1
ATOM 1113 N N . PHE A 1 136 ? -10.150 7.922 -1.085 1.00 94.44 136 PHE A N 1
ATOM 1114 C CA . PHE A 1 136 ? -8.973 8.646 -0.578 1.00 94.44 136 PHE A CA 1
ATOM 1115 C C . PHE A 1 136 ? -8.028 9.092 -1.682 1.00 94.44 136 PHE A C 1
ATOM 1117 O O . PHE A 1 136 ? -7.503 10.205 -1.635 1.00 94.44 136 PHE A O 1
ATOM 1124 N N . VAL A 1 137 ? -7.836 8.254 -2.698 1.00 95.31 137 VAL A N 1
ATOM 1125 C CA . VAL A 1 137 ? -7.031 8.620 -3.863 1.00 95.31 137 VAL A CA 1
ATOM 1126 C C . VAL A 1 137 ? -7.720 9.707 -4.687 1.00 95.31 137 VAL A C 1
ATOM 1128 O O . VAL A 1 137 ? -7.068 10.675 -5.067 1.00 95.31 137 VAL A O 1
ATOM 1131 N N . ARG A 1 138 ? -9.036 9.609 -4.903 1.00 93.75 138 ARG A N 1
ATOM 1132 C CA . ARG A 1 138 ? -9.835 10.603 -5.637 1.00 93.75 138 ARG A CA 1
ATOM 1133 C C . ARG A 1 138 ? -9.833 11.973 -4.959 1.00 93.75 138 ARG A C 1
ATOM 1135 O O . ARG A 1 138 ? -9.831 12.995 -5.638 1.00 93.75 138 ARG A O 1
ATOM 1142 N N . THR A 1 139 ? -9.851 11.995 -3.629 1.00 93.62 139 THR A N 1
ATOM 1143 C CA . THR A 1 139 ? -9.830 13.227 -2.824 1.00 93.62 139 THR A CA 1
ATOM 1144 C C . THR A 1 139 ? -8.419 13.697 -2.471 1.00 93.62 139 THR A C 1
ATOM 1146 O O . THR A 1 139 ? -8.281 14.720 -1.804 1.00 93.62 139 THR A O 1
ATOM 1149 N N . SER A 1 140 ? -7.377 12.991 -2.931 1.00 89.44 140 SER A N 1
ATOM 1150 C CA . SER A 1 140 ? -5.970 13.281 -2.630 1.00 89.44 140 SER A CA 1
ATOM 1151 C C . SER A 1 140 ? -5.701 13.456 -1.131 1.00 89.44 140 SER A C 1
ATOM 1153 O O . SER A 1 140 ? -4.978 14.366 -0.736 1.00 89.44 140 SER A O 1
ATOM 1155 N N . ASN A 1 141 ? -6.289 12.589 -0.300 1.00 89.56 141 ASN A N 1
ATOM 1156 C CA . ASN A 1 141 ? -6.253 12.699 1.160 1.00 89.56 141 ASN A CA 1
ATOM 1157 C C . ASN A 1 141 ? -5.453 11.543 1.798 1.00 89.56 141 ASN A C 1
ATOM 1159 O O . ASN A 1 141 ? -6.042 10.549 2.235 1.00 89.56 141 ASN A O 1
ATOM 1163 N N . PRO A 1 142 ? -4.108 11.622 1.817 1.00 89.62 142 PRO A N 1
ATOM 1164 C CA . PRO A 1 142 ? -3.267 10.619 2.470 1.00 89.62 142 PRO A CA 1
ATOM 1165 C C . PRO A 1 142 ? -3.462 10.572 3.994 1.00 89.62 142 PRO A C 1
ATOM 1167 O O . PRO A 1 142 ? -3.374 9.500 4.591 1.00 89.62 142 PRO A O 1
ATOM 1170 N N . GLU A 1 143 ? -3.777 11.698 4.635 1.00 87.62 143 GLU A N 1
ATOM 1171 C CA . GLU A 1 143 ? -3.963 11.787 6.085 1.00 87.62 143 GLU A CA 1
ATOM 1172 C C . GLU A 1 143 ? -5.167 10.964 6.563 1.00 87.62 143 GLU A C 1
ATOM 1174 O O . GLU A 1 143 ? -5.141 10.393 7.655 1.00 87.62 143 GLU A O 1
ATOM 1179 N N . ALA A 1 144 ? -6.211 10.843 5.738 1.00 88.06 144 ALA A N 1
ATOM 1180 C CA . ALA A 1 144 ? -7.357 9.988 6.031 1.00 88.06 144 ALA A CA 1
ATOM 1181 C C . ALA A 1 144 ? -6.973 8.499 6.119 1.00 88.06 144 ALA A C 1
ATOM 1183 O O . ALA A 1 144 ? -7.499 7.779 6.972 1.00 88.06 144 ALA A O 1
ATOM 1184 N N . ILE A 1 145 ? -6.017 8.045 5.299 1.00 89.81 145 ILE A N 1
ATOM 1185 C CA . ILE A 1 145 ? -5.491 6.674 5.361 1.00 89.81 145 ILE A CA 1
ATOM 1186 C C . ILE A 1 145 ? -4.744 6.464 6.685 1.00 89.81 145 ILE A C 1
ATOM 1188 O O . ILE A 1 145 ? -4.995 5.492 7.400 1.00 89.81 145 ILE A O 1
ATOM 1192 N N . GLU A 1 146 ? -3.880 7.407 7.069 1.00 87.06 146 GLU A N 1
ATOM 1193 C CA . GLU A 1 146 ? -3.165 7.352 8.351 1.00 87.06 146 GLU A CA 1
ATOM 1194 C C . GLU A 1 146 ? -4.101 7.385 9.570 1.00 87.06 146 GLU A C 1
ATOM 1196 O O . GLU A 1 146 ? -3.837 6.733 10.591 1.00 87.06 146 GLU A O 1
ATOM 1201 N N . LEU A 1 147 ? -5.196 8.142 9.478 1.00 86.25 147 LEU A N 1
ATOM 1202 C CA . LEU A 1 147 ? -6.229 8.191 10.505 1.00 86.25 147 LEU A CA 1
ATOM 1203 C C . LEU A 1 147 ? -6.907 6.828 10.654 1.00 86.25 147 LEU A C 1
ATOM 1205 O O . LEU A 1 147 ? -7.042 6.345 11.777 1.00 86.25 147 LEU A O 1
ATOM 1209 N N . ILE A 1 148 ? -7.271 6.175 9.548 1.00 87.31 148 ILE A N 1
ATOM 1210 C CA . ILE A 1 148 ? -7.835 4.820 9.589 1.00 87.31 148 ILE A CA 1
ATOM 1211 C C . ILE A 1 148 ? -6.865 3.842 10.236 1.00 87.31 148 ILE A C 1
ATOM 1213 O O . ILE A 1 148 ? -7.270 3.072 11.100 1.00 87.31 148 ILE A O 1
ATOM 1217 N N . PHE A 1 149 ? -5.582 3.895 9.889 1.00 86.00 149 PHE A N 1
ATOM 1218 C CA . PHE A 1 149 ? -4.577 3.036 10.515 1.00 86.00 149 PHE A CA 1
ATOM 1219 C C . PHE A 1 149 ? -4.476 3.259 12.025 1.00 86.00 149 PHE A C 1
ATOM 1221 O O . PHE A 1 149 ? -4.423 2.302 12.797 1.00 86.00 149 PHE A O 1
ATOM 1228 N N . SER A 1 150 ? -4.534 4.516 12.463 1.00 81.44 150 SER A N 1
ATOM 1229 C CA . SER A 1 150 ? -4.560 4.860 13.888 1.00 81.44 150 SER A CA 1
ATOM 1230 C C . SER A 1 150 ? -5.823 4.336 14.580 1.00 81.44 150 SER A C 1
ATOM 1232 O O . SER A 1 150 ? -5.730 3.750 15.658 1.00 81.44 150 SER A O 1
ATOM 1234 N N . LEU A 1 151 ? -6.990 4.469 13.942 1.00 82.50 151 LEU A N 1
ATOM 1235 C CA . LEU A 1 151 ? -8.261 3.945 14.446 1.00 82.50 151 LEU A CA 1
ATOM 1236 C C . LEU A 1 151 ? -8.252 2.416 14.553 1.00 82.50 151 LEU A C 1
ATOM 1238 O O . LEU A 1 151 ? -8.695 1.878 15.563 1.00 82.50 151 LEU A O 1
ATOM 1242 N N . LEU A 1 152 ? -7.706 1.712 13.560 1.00 81.62 152 LEU A N 1
ATOM 1243 C CA . LEU A 1 152 ? -7.575 0.253 13.572 1.00 81.62 152 LEU A CA 1
ATOM 1244 C C . LEU A 1 152 ? -6.649 -0.227 14.694 1.00 81.62 152 LEU A C 1
ATOM 1246 O O . LEU A 1 152 ? -6.972 -1.186 15.396 1.00 81.62 152 LEU A O 1
ATOM 1250 N N . ASN A 1 153 ? -5.532 0.469 14.915 1.00 78.19 153 ASN A N 1
ATOM 1251 C CA . ASN A 1 153 ? -4.635 0.192 16.036 1.00 78.19 153 ASN A CA 1
ATOM 1252 C C . ASN A 1 153 ? -5.319 0.427 17.392 1.00 78.19 153 ASN A C 1
ATOM 1254 O O . ASN A 1 153 ? -5.194 -0.403 18.298 1.00 78.19 153 ASN A O 1
ATOM 1258 N N . GLN A 1 154 ? -6.069 1.525 17.537 1.00 76.81 154 GLN A N 1
ATOM 1259 C CA . GLN A 1 154 ? -6.838 1.814 18.752 1.00 76.81 154 GLN A CA 1
ATOM 1260 C C . GLN A 1 154 ? -7.917 0.767 18.997 1.00 76.81 154 GLN A C 1
ATOM 1262 O O . GLN A 1 154 ? -8.029 0.266 20.111 1.00 76.81 154 GLN A O 1
ATOM 1267 N N . PHE A 1 155 ? -8.659 0.397 17.955 1.00 75.88 155 PHE A N 1
ATOM 1268 C CA . PHE A 1 155 ? -9.678 -0.639 18.015 1.00 75.88 155 PHE A CA 1
ATOM 1269 C C . PHE A 1 155 ? -9.063 -1.963 18.466 1.00 75.88 155 PHE A C 1
ATOM 1271 O O . PHE A 1 155 ? -9.472 -2.513 19.482 1.00 75.88 155 PHE A O 1
ATOM 1278 N N . ARG A 1 156 ? -7.992 -2.427 17.811 1.00 73.50 156 ARG A N 1
ATOM 1279 C CA . ARG A 1 156 ? -7.274 -3.644 18.219 1.00 73.50 156 ARG A CA 1
ATOM 1280 C C . ARG A 1 156 ? -6.819 -3.593 19.682 1.00 73.50 156 ARG A C 1
ATOM 1282 O O . ARG A 1 156 ? -6.970 -4.579 20.400 1.00 73.50 156 ARG A O 1
ATOM 1289 N N . THR A 1 157 ? -6.255 -2.468 20.118 1.00 71.56 157 THR A N 1
ATOM 1290 C CA . THR A 1 157 ? -5.746 -2.290 21.490 1.00 71.56 157 THR A CA 1
ATOM 1291 C C . THR A 1 157 ? -6.876 -2.218 22.519 1.00 71.56 157 THR A C 1
ATOM 1293 O O . THR A 1 157 ? -6.735 -2.717 23.632 1.00 71.56 157 THR A O 1
ATOM 1296 N N . GLY A 1 158 ? -8.007 -1.607 22.167 1.00 68.69 158 GLY A N 1
ATOM 1297 C CA . GLY A 1 158 ? -9.210 -1.589 22.995 1.00 68.69 158 GLY A CA 1
ATOM 1298 C C . GLY A 1 158 ? -9.784 -2.995 23.156 1.00 68.69 158 GLY A C 1
ATOM 1299 O O . GLY A 1 158 ? -10.021 -3.438 24.277 1.00 68.69 158 GLY A O 1
ATOM 1300 N N . PHE A 1 159 ? -9.893 -3.740 22.053 1.00 67.00 159 PHE A N 1
ATOM 1301 C CA . PHE A 1 159 ? -10.378 -5.121 22.052 1.00 67.00 159 PHE A CA 1
ATOM 1302 C C . PHE A 1 159 ? -9.476 -6.078 22.835 1.00 67.00 159 PHE A C 1
ATOM 1304 O O . PHE A 1 159 ? -9.984 -6.944 23.539 1.00 67.00 159 PHE A O 1
ATOM 1311 N N . SER A 1 160 ? -8.149 -5.932 22.768 1.00 65.12 160 SER A N 1
ATOM 1312 C CA . SER A 1 160 ? -7.243 -6.799 23.536 1.00 65.12 160 SER A CA 1
ATOM 1313 C C . SER A 1 160 ? -7.369 -6.609 25.052 1.00 65.12 160 SER A C 1
ATOM 1315 O O . SER A 1 160 ? -7.109 -7.547 25.807 1.00 65.12 160 SER A O 1
ATOM 1317 N N . LYS A 1 161 ? -7.793 -5.418 25.498 1.00 65.81 161 LYS A N 1
ATOM 1318 C CA . LYS A 1 161 ? -8.054 -5.096 26.909 1.00 65.81 161 LYS A CA 1
ATOM 1319 C C . LYS A 1 161 ? -9.442 -5.548 27.379 1.00 65.81 161 LYS A C 1
ATOM 1321 O O . LYS A 1 161 ? -9.625 -5.778 28.570 1.00 65.81 161 LYS A O 1
ATOM 1326 N N . MET A 1 162 ? -10.397 -5.717 26.464 1.00 60.16 162 MET A N 1
ATOM 1327 C CA . MET A 1 162 ? -11.747 -6.216 26.745 1.00 60.16 162 MET A CA 1
ATOM 1328 C C . MET A 1 162 ? -11.762 -7.753 26.792 1.00 60.16 162 MET A C 1
ATOM 1330 O O . MET A 1 162 ? -12.226 -8.427 25.875 1.00 60.16 162 MET A O 1
ATOM 1334 N N . GLN A 1 163 ? -11.231 -8.346 27.864 1.00 50.81 163 GLN A N 1
ATOM 1335 C CA . GLN A 1 163 ? -11.475 -9.763 28.151 1.00 50.81 163 GLN A CA 1
ATOM 1336 C C . GLN A 1 163 ? -12.859 -9.930 28.800 1.00 50.81 163 GLN A C 1
ATOM 1338 O O . GLN A 1 163 ? -12.978 -9.718 30.000 1.00 50.81 163 GLN A O 1
ATOM 1343 N N . GLY A 1 164 ? -13.879 -10.368 28.049 1.00 52.44 164 GLY A N 1
ATOM 1344 C CA . GLY A 1 164 ? -15.063 -10.998 28.663 1.00 52.44 164 GLY A CA 1
ATOM 1345 C C . GLY A 1 164 ? -16.448 -10.678 28.097 1.00 52.44 164 GLY A C 1
ATOM 1346 O O . GLY A 1 164 ? -17.350 -11.473 28.340 1.00 52.44 164 GLY A O 1
ATOM 1347 N N . ASP A 1 165 ? -16.632 -9.605 27.328 1.00 47.53 165 ASP A N 1
ATOM 1348 C CA . ASP A 1 165 ? -17.980 -9.169 26.930 1.00 47.53 165 ASP A CA 1
ATOM 1349 C C . ASP A 1 165 ? -18.396 -9.636 25.524 1.00 47.53 165 ASP A C 1
ATOM 1351 O O . ASP A 1 165 ? -17.585 -9.746 24.601 1.00 47.53 165 ASP A O 1
ATOM 1355 N N . SER A 1 166 ? -19.691 -9.933 25.366 1.00 50.56 166 SER A N 1
ATOM 1356 C CA . SER A 1 166 ? -20.318 -10.323 24.099 1.00 50.56 166 SER A CA 1
ATOM 1357 C C . SER A 1 166 ? -20.200 -9.212 23.051 1.00 50.56 166 SER A C 1
ATOM 1359 O O . SER A 1 166 ? -20.473 -8.055 23.349 1.00 50.56 166 SER A O 1
ATOM 1361 N N . PHE A 1 167 ? -19.882 -9.578 21.808 1.00 52.19 167 PHE A N 1
ATOM 1362 C CA . PHE A 1 167 ? -19.662 -8.685 20.657 1.00 52.19 167 PHE A CA 1
ATOM 1363 C C . PHE A 1 167 ? -20.687 -7.542 20.499 1.00 52.19 167 PHE A C 1
ATOM 1365 O O . PHE A 1 167 ? -20.327 -6.435 20.105 1.00 52.19 167 PHE A O 1
ATOM 1372 N N . GLU A 1 168 ? -21.949 -7.793 20.844 1.00 53.44 168 GLU A N 1
ATOM 1373 C CA . GLU A 1 168 ? -23.065 -6.849 20.710 1.00 53.44 168 GLU A CA 1
ATOM 1374 C C . GLU A 1 168 ? -22.971 -5.623 21.641 1.00 53.44 168 GLU A C 1
ATOM 1376 O O . GLU A 1 168 ? -23.644 -4.621 21.396 1.00 53.44 168 GLU A O 1
ATOM 1381 N N . SER A 1 169 ? -22.122 -5.650 22.677 1.00 50.66 169 SER A N 1
ATOM 1382 C CA . SER A 1 169 ? -21.990 -4.555 23.650 1.00 50.66 169 SER A CA 1
ATOM 1383 C C . SER A 1 169 ? -20.791 -3.629 23.414 1.00 50.66 169 SER A C 1
ATOM 1385 O O . SER A 1 169 ? -20.671 -2.608 24.100 1.00 50.66 169 SER A O 1
ATOM 1387 N N . VAL A 1 170 ? -19.915 -3.914 22.440 1.00 51.72 170 VAL A N 1
ATOM 1388 C CA . VAL A 1 170 ? -18.695 -3.115 22.236 1.00 51.72 170 VAL A CA 1
ATOM 1389 C C . VAL A 1 170 ? -19.005 -1.820 21.479 1.00 51.72 170 VAL A C 1
ATOM 1391 O O . VAL A 1 170 ? -18.861 -1.714 20.262 1.00 51.72 170 VAL A O 1
ATOM 1394 N N . LYS A 1 171 ? -19.409 -0.786 22.223 1.00 54.00 171 LYS A N 1
ATOM 1395 C CA . LYS A 1 171 ? -19.422 0.607 21.756 1.00 54.00 171 LYS A CA 1
ATOM 1396 C C . LYS A 1 171 ? -18.119 1.292 22.153 1.00 54.00 171 LYS A C 1
ATOM 1398 O O . LYS A 1 171 ? -17.928 1.650 23.311 1.00 54.00 171 LYS A O 1
ATOM 1403 N N . MET A 1 172 ? -17.242 1.532 21.181 1.00 55.06 172 MET A N 1
ATOM 1404 C CA . MET A 1 172 ? -16.078 2.395 21.380 1.00 55.06 172 MET A CA 1
ATOM 1405 C C . MET A 1 172 ? -16.461 3.835 21.019 1.00 55.06 172 MET A C 1
ATOM 1407 O O . MET A 1 172 ? -16.638 4.165 19.849 1.00 55.06 172 MET A O 1
ATOM 1411 N N . SER A 1 173 ? -16.636 4.697 22.023 1.00 54.62 173 SER A N 1
ATOM 1412 C CA . SER A 1 173 ? -16.869 6.127 21.804 1.00 54.62 173 SER A CA 1
ATOM 1413 C C . SER A 1 173 ? -15.534 6.865 21.693 1.00 54.62 173 SER A C 1
ATOM 1415 O O . SER A 1 173 ? -14.842 7.056 22.694 1.00 54.62 173 SER A O 1
ATOM 1417 N N . CYS A 1 174 ? -15.174 7.305 20.490 1.00 51.69 174 CYS A N 1
ATOM 1418 C CA . CYS A 1 174 ? -14.019 8.176 20.269 1.00 51.69 174 CYS A CA 1
ATOM 1419 C C . CYS A 1 174 ? -14.489 9.630 20.155 1.00 51.69 174 CYS A C 1
ATOM 1421 O O . CYS A 1 174 ? -15.333 9.945 19.318 1.00 51.69 174 CYS A O 1
ATOM 1423 N N . THR A 1 175 ? -13.935 10.533 20.967 1.00 58.47 175 THR A N 1
ATOM 1424 C CA . THR A 1 175 ? -14.159 11.978 20.789 1.00 58.47 175 THR A CA 1
ATOM 1425 C C . THR A 1 175 ? -13.062 12.581 19.910 1.00 58.47 175 THR A C 1
ATOM 1427 O O . THR A 1 175 ? -11.934 12.084 19.886 1.00 58.47 175 THR A O 1
ATOM 1430 N N . ILE A 1 176 ? -13.351 13.697 19.227 1.00 59.72 176 ILE A N 1
ATOM 1431 C CA . ILE A 1 176 ? -12.344 14.454 18.452 1.00 59.72 176 ILE A CA 1
ATOM 1432 C C . ILE A 1 176 ? -11.136 14.821 19.329 1.00 59.72 176 ILE A C 1
ATOM 1434 O O . ILE A 1 176 ? -10.005 14.839 18.849 1.00 59.72 176 ILE A O 1
ATOM 1438 N N . LYS A 1 177 ? -11.359 15.075 20.624 1.00 58.47 177 LYS A N 1
ATOM 1439 C CA . LYS A 1 177 ? -10.298 15.345 21.597 1.00 58.47 177 LYS A CA 1
ATOM 1440 C C . LYS A 1 177 ? -9.355 14.144 21.749 1.00 58.47 177 LYS A C 1
ATOM 1442 O O . LYS A 1 177 ? -8.153 14.308 21.591 1.00 58.47 177 LYS A O 1
ATOM 1447 N N . THR A 1 178 ? -9.901 12.942 21.937 1.00 58.69 178 THR A N 1
ATOM 1448 C CA . THR A 1 178 ? -9.131 11.691 22.061 1.00 58.69 178 THR A CA 1
ATOM 1449 C C . THR A 1 178 ? -8.344 11.367 20.786 1.00 58.69 178 THR A C 1
ATOM 1451 O O . THR A 1 178 ? -7.213 10.885 20.849 1.00 58.69 178 THR A O 1
ATOM 1454 N N . LEU A 1 179 ? -8.911 11.677 19.614 1.00 54.00 179 LEU A N 1
ATOM 1455 C CA . LEU A 1 179 ? -8.213 11.541 18.332 1.00 54.00 179 LEU A CA 1
ATOM 1456 C C . LEU A 1 179 ? -7.039 12.522 18.226 1.00 54.00 179 LEU A C 1
ATOM 1458 O O . LEU A 1 179 ? -5.941 12.114 17.861 1.00 54.00 179 LEU A O 1
ATOM 1462 N N . LYS A 1 180 ? -7.236 13.788 18.615 1.00 55.38 180 LYS A N 1
ATOM 1463 C CA . LYS A 1 180 ? -6.167 14.802 18.649 1.00 55.38 180 LYS A CA 1
ATOM 1464 C C . LYS A 1 180 ? -5.055 14.450 19.640 1.00 55.38 180 LYS A C 1
ATOM 1466 O O . LYS A 1 180 ? -3.886 14.606 19.309 1.00 55.38 180 LYS A O 1
ATOM 1471 N N . GLU A 1 181 ? -5.401 13.946 20.821 1.00 55.78 181 GLU A N 1
ATOM 1472 C CA . GLU A 1 181 ? -4.434 13.497 21.832 1.00 55.78 181 GLU A CA 1
ATOM 1473 C C . GLU A 1 181 ? -3.635 12.278 21.355 1.00 55.78 181 GLU A C 1
ATOM 1475 O O . GLU A 1 181 ? -2.432 12.211 21.577 1.00 55.78 181 GLU A O 1
ATOM 1480 N N . SER A 1 182 ? -4.263 11.361 20.615 1.00 51.00 182 SER A N 1
ATOM 1481 C CA . SER A 1 182 ? -3.564 10.226 19.998 1.00 51.00 182 SER A CA 1
ATOM 1482 C C . SER A 1 182 ? -2.612 10.666 18.883 1.00 51.00 182 SER A C 1
ATOM 1484 O O . SER A 1 182 ? -1.530 10.109 18.755 1.00 51.00 182 SER A O 1
ATOM 1486 N N . PHE A 1 183 ? -2.969 11.700 18.112 1.00 43.03 183 PHE A N 1
ATOM 1487 C CA . PHE A 1 183 ? -2.043 12.353 17.178 1.00 43.03 183 PHE A CA 1
ATOM 1488 C C . PHE A 1 183 ? -0.869 13.044 17.894 1.00 43.03 183 PHE A C 1
ATOM 1490 O O . PHE A 1 183 ? 0.229 13.096 17.347 1.00 43.03 183 PHE A O 1
ATOM 1497 N N . LEU A 1 184 ? -1.079 13.555 19.113 1.00 34.72 184 LEU A N 1
ATOM 1498 C CA . LEU A 1 184 ? -0.042 14.170 19.953 1.00 34.72 184 LEU A CA 1
ATOM 1499 C C . LEU A 1 184 ? 0.867 13.137 20.635 1.00 34.72 184 LEU A C 1
ATOM 1501 O O . LEU A 1 184 ? 2.059 13.386 20.760 1.00 34.72 184 LEU A O 1
ATOM 1505 N N . PHE A 1 185 ? 0.351 11.960 20.998 1.00 30.88 185 PHE A N 1
ATOM 1506 C CA . PHE A 1 185 ? 1.157 10.851 21.532 1.00 30.88 185 PHE A CA 1
ATOM 1507 C C . PHE A 1 185 ? 2.061 10.190 20.474 1.00 30.88 185 PHE A C 1
ATOM 1509 O O . PHE A 1 185 ? 2.918 9.388 20.816 1.00 30.88 185 PHE A O 1
ATOM 1516 N N . ILE A 1 186 ? 1.870 10.531 19.195 1.00 37.97 186 ILE A N 1
ATOM 1517 C CA . ILE A 1 186 ? 2.714 10.122 18.058 1.00 37.97 186 ILE A CA 1
ATOM 1518 C C . ILE A 1 186 ? 3.804 11.186 17.769 1.00 37.97 186 ILE A C 1
ATOM 1520 O O . ILE A 1 186 ? 4.635 10.998 16.887 1.00 37.97 186 ILE A O 1
ATOM 1524 N N . ARG A 1 187 ? 3.823 12.304 18.516 1.00 29.80 187 ARG A N 1
ATOM 1525 C CA . ARG A 1 187 ? 4.836 13.378 18.440 1.00 29.80 187 ARG A CA 1
ATOM 1526 C C . ARG A 1 187 ? 5.908 13.324 19.544 1.00 29.80 187 ARG A C 1
ATOM 1528 O O . ARG A 1 187 ? 6.649 14.293 19.696 1.00 29.80 187 ARG A O 1
ATOM 1535 N N . LEU A 1 188 ? 5.996 12.230 20.296 1.00 29.98 188 LEU A N 1
ATOM 1536 C CA . LEU A 1 188 ? 7.066 11.945 21.262 1.00 29.98 188 LEU A CA 1
ATOM 1537 C C . LEU A 1 188 ? 7.717 10.608 20.910 1.00 29.98 188 LEU A C 1
ATOM 1539 O O . LEU A 1 188 ? 8.937 10.492 21.143 1.00 29.98 188 LEU A O 1
#